Protein AF-A0A0F7SGW0-F1 (afdb_monomer_lite)

Organism: Phaffia rhodozyma (NCBI:txid264483)

Foldseek 3Di:
DCVVCCCPPVVVVVVVVLVVVLVVCVVVVHPSVVSVVVVVVVVVVCVVVVVVVVVVQVVQPPACDPPRPVRNHPPVVVVVVVVCCVCPVCHCCQQQNDQHPCVVVVCVVVCVVCVVVVLVVCCVVCVPDCSVVDDPVVVVVVVVVVDLLDDPVVCVVVVVVCCCLVPVCCVPPVVCSVPPVVVVVVVVVVVVVVVVVVVVVVCVVDPVPVPVPPPVVVCVVCVDLSNVVPDPDCPCVVSDPDDQDPLRDDADDVPPSHGD

Radius of gyration: 23.83 Å; chains: 1; bounding box: 54×53×54 Å

pLDDT: mean 80.51, std 12.22, range [44.91, 96.0]

Secondary structure (DSSP, 8-state):
--HHHIIIIIHHHHHHHHHHHHHHHHHTT--HHHHHHHHHHHHHHHHHHHHHHHHHHHTSTTTTSTT-TT----HHHHHHHHHHHIIIIIHHHHHHSTT-TTHHHHHHHHHHHHTHHHHHHHHHH-TTSGGGG--HHHHHHHHHT--TTS-HHHHHHHHHHHHIIIIIIHHH-HHHHHHHHHHHHHHHHHHHHHHHHHHHHHHHHS-HHHHS--GGGGTGGGGSHHHHHHSSSTT-GGG-SSPPPTTSSSSSPTTSS---

Structure (mmCIF, N/CA/C/O backbone):
data_AF-A0A0F7SGW0-F1
#
_entry.id   AF-A0A0F7SGW0-F1
#
loop_
_atom_site.group_PDB
_atom_site.id
_atom_site.type_symbol
_atom_site.label_atom_id
_atom_site.label_alt_id
_atom_site.label_comp_id
_atom_site.label_asym_id
_atom_site.label_entity_id
_atom_site.label_seq_id
_atom_site.pdbx_PDB_ins_code
_atom_site.Cartn_x
_atom_site.Cartn_y
_atom_site.Cartn_z
_atom_site.occupancy
_atom_site.B_iso_or_equiv
_atom_site.auth_seq_id
_atom_site.auth_comp_id
_atom_site.auth_asym_id
_atom_site.auth_atom_id
_atom_site.pdbx_PDB_model_num
ATOM 1 N N . MET A 1 1 ? 2.196 -0.099 -25.839 1.00 56.06 1 MET A N 1
ATOM 2 C CA . MET A 1 1 ? 1.497 0.414 -24.636 1.00 56.06 1 MET A CA 1
ATOM 3 C C . MET A 1 1 ? 0.156 -0.281 -24.477 1.00 56.06 1 MET A C 1
ATOM 5 O O . MET A 1 1 ? -0.501 -0.546 -25.475 1.00 56.06 1 MET A O 1
ATOM 9 N N . ASN A 1 2 ? -0.241 -0.595 -23.243 1.00 74.44 2 ASN A N 1
ATOM 10 C CA . ASN A 1 2 ? -1.456 -1.356 -22.958 1.00 74.44 2 ASN A CA 1
ATOM 11 C C . ASN A 1 2 ? -2.639 -0.451 -22.567 1.00 74.44 2 ASN A C 1
ATOM 13 O O . ASN A 1 2 ? -3.062 -0.420 -21.413 1.00 74.44 2 ASN A O 1
ATOM 17 N N . TYR A 1 3 ? -3.149 0.321 -23.532 1.00 82.12 3 TYR A N 1
ATOM 18 C CA . TYR A 1 3 ? -4.159 1.358 -23.278 1.00 82.12 3 TYR A CA 1
ATOM 19 C C . TYR A 1 3 ? -5.440 0.814 -22.640 1.00 82.12 3 TYR A C 1
ATOM 21 O O . TYR A 1 3 ? -5.968 1.429 -21.718 1.00 82.12 3 TYR A O 1
ATOM 29 N N . PHE A 1 4 ? -5.910 -0.355 -23.079 1.00 82.50 4 PHE A N 1
ATOM 30 C CA . PHE A 1 4 ? -7.155 -0.938 -22.580 1.00 82.50 4 PHE A CA 1
ATOM 31 C C . PHE A 1 4 ? -7.111 -1.206 -21.072 1.00 82.50 4 PHE A C 1
ATOM 33 O O . PHE A 1 4 ? -7.992 -0.758 -20.339 1.00 82.50 4 PHE A O 1
ATOM 40 N N . LYS A 1 5 ? -6.061 -1.876 -20.578 1.00 84.38 5 LYS A N 1
ATOM 41 C CA . LYS A 1 5 ? -5.919 -2.120 -19.138 1.00 84.38 5 LYS A CA 1
ATOM 42 C C . LYS A 1 5 ? -5.666 -0.831 -18.370 1.00 84.38 5 LYS A C 1
ATOM 44 O O . LYS A 1 5 ? -6.210 -0.684 -17.280 1.00 84.38 5 LYS A O 1
ATOM 49 N N . SER A 1 6 ? -4.875 0.094 -18.912 1.00 85.69 6 SER A N 1
ATOM 50 C CA . SER A 1 6 ? -4.619 1.373 -18.247 1.00 85.69 6 SER A CA 1
ATOM 51 C C . SER A 1 6 ? -5.916 2.154 -18.030 1.00 85.69 6 SER A C 1
ATOM 53 O O . SER A 1 6 ? -6.225 2.483 -16.891 1.00 85.69 6 SER A O 1
ATOM 55 N N . TYR A 1 7 ? -6.730 2.368 -19.066 1.00 87.31 7 TYR A N 1
ATOM 56 C CA . TYR A 1 7 ? -8.007 3.073 -18.912 1.00 87.31 7 TYR A CA 1
ATOM 57 C C . TYR A 1 7 ? -9.043 2.268 -18.119 1.00 87.31 7 TYR A C 1
ATOM 59 O O . TYR A 1 7 ? -9.763 2.835 -17.308 1.00 87.31 7 TYR A O 1
ATOM 67 N N . GLY A 1 8 ? -9.110 0.947 -18.295 1.00 87.62 8 GLY A N 1
ATOM 68 C CA . GLY A 1 8 ? -10.087 0.119 -17.585 1.00 87.62 8 GLY A CA 1
ATOM 69 C C . GLY A 1 8 ? -9.791 -0.016 -16.090 1.00 87.62 8 GLY A C 1
ATOM 70 O O . GLY A 1 8 ? -10.661 0.194 -15.254 1.00 87.62 8 GLY A O 1
ATOM 71 N N . VAL A 1 9 ? -8.553 -0.355 -15.731 1.00 86.94 9 VAL A N 1
ATOM 72 C CA . VAL A 1 9 ? -8.188 -0.669 -14.342 1.00 86.94 9 VAL A CA 1
ATOM 73 C C . VAL A 1 9 ? -7.802 0.585 -13.570 1.00 86.94 9 VAL A C 1
ATOM 75 O O . VAL A 1 9 ? -8.270 0.775 -12.447 1.00 86.94 9 VAL A O 1
ATOM 78 N N . MET A 1 10 ? -6.967 1.457 -14.145 1.00 88.06 10 MET A N 1
ATOM 79 C CA . MET A 1 10 ? -6.432 2.603 -13.406 1.00 88.06 10 MET A CA 1
ATOM 80 C C . MET A 1 10 ? -7.508 3.658 -13.145 1.00 88.06 10 MET A C 1
ATOM 82 O O . MET A 1 10 ? -7.551 4.225 -12.054 1.00 88.06 10 MET A O 1
ATOM 86 N N . SER A 1 11 ? -8.420 3.899 -14.091 1.00 90.00 11 SER A N 1
ATOM 87 C CA . SER A 1 11 ? -9.534 4.828 -13.865 1.00 90.00 11 SER A CA 1
ATOM 88 C C . SER A 1 11 ? -10.468 4.329 -12.763 1.00 90.00 11 SER A C 1
ATOM 90 O O . SER A 1 11 ? -10.829 5.107 -11.882 1.00 90.00 11 SER A O 1
ATOM 92 N N . CYS A 1 12 ? -10.796 3.032 -12.740 1.00 92.25 12 CYS A N 1
ATOM 93 C CA . CYS A 1 12 ? -11.582 2.440 -11.656 1.00 92.25 12 CYS A CA 1
ATOM 94 C C . CYS A 1 12 ? -10.856 2.515 -10.307 1.00 92.25 12 CYS A C 1
ATOM 96 O O . CYS A 1 12 ? -11.472 2.875 -9.306 1.00 92.25 12 CYS A O 1
ATOM 98 N N . TYR A 1 13 ? -9.554 2.224 -10.277 1.00 90.50 13 TYR A N 1
ATOM 99 C CA . TYR A 1 13 ? -8.746 2.310 -9.061 1.00 90.50 13 TYR A CA 1
ATOM 100 C C . TYR A 1 13 ? -8.755 3.728 -8.472 1.00 90.50 13 TYR A C 1
ATOM 102 O O . TYR A 1 13 ? -9.081 3.909 -7.299 1.00 90.50 13 TYR A O 1
ATOM 110 N N . ASN A 1 14 ? -8.489 4.742 -9.302 1.00 90.50 14 ASN A N 1
ATOM 111 C CA . ASN A 1 14 ? -8.518 6.140 -8.874 1.00 90.50 14 ASN A CA 1
ATOM 112 C C . ASN A 1 14 ? -9.924 6.587 -8.451 1.00 90.50 14 ASN A C 1
ATOM 114 O O . ASN A 1 14 ? -10.057 7.296 -7.459 1.00 90.50 14 ASN A O 1
ATOM 118 N N . ALA A 1 15 ? -10.977 6.143 -9.144 1.00 91.81 15 ALA A N 1
ATOM 119 C CA . ALA A 1 15 ? -12.355 6.459 -8.769 1.00 91.81 15 ALA A CA 1
ATOM 120 C C . ALA A 1 15 ? -12.734 5.879 -7.395 1.00 91.81 15 ALA A C 1
ATOM 122 O O . ALA A 1 15 ? -13.388 6.553 -6.596 1.00 91.81 15 ALA A O 1
ATOM 123 N N . ILE A 1 16 ? -12.301 4.650 -7.092 1.00 94.38 16 ILE A N 1
ATOM 124 C CA . ILE A 1 16 ? -12.523 4.027 -5.781 1.00 94.38 16 ILE A CA 1
ATOM 125 C C . ILE A 1 16 ? -11.762 4.788 -4.694 1.00 94.38 16 ILE A C 1
ATOM 127 O O . ILE A 1 16 ? -12.361 5.108 -3.669 1.00 94.38 16 ILE A O 1
ATOM 131 N N . ALA A 1 17 ? -10.485 5.114 -4.917 1.00 91.38 17 ALA A N 1
ATOM 132 C CA . ALA A 1 17 ? -9.686 5.887 -3.964 1.00 91.38 17 ALA A CA 1
ATOM 133 C C . ALA A 1 17 ? -10.315 7.267 -3.688 1.00 91.38 17 ALA A C 1
ATOM 135 O O . ALA A 1 17 ? -10.526 7.645 -2.537 1.00 91.38 17 ALA A O 1
ATOM 136 N N . PHE A 1 18 ? -10.743 7.965 -4.741 1.00 91.88 18 PHE A N 1
ATOM 137 C CA . PHE A 1 18 ? -11.443 9.246 -4.645 1.00 91.88 18 PHE A CA 1
ATOM 138 C C . PHE A 1 18 ? -12.727 9.146 -3.805 1.00 91.88 18 PHE A C 1
ATOM 140 O O . PHE A 1 18 ? -12.979 9.961 -2.913 1.00 91.88 18 PHE A O 1
ATOM 147 N N . ALA A 1 19 ? -13.533 8.106 -4.039 1.00 93.81 19 ALA A N 1
ATOM 148 C CA . ALA A 1 19 ? -14.750 7.856 -3.272 1.00 93.81 19 ALA A CA 1
ATOM 149 C C . ALA A 1 19 ? -14.464 7.495 -1.802 1.00 93.81 19 ALA A C 1
ATOM 151 O O . ALA A 1 19 ? -15.205 7.918 -0.908 1.00 93.81 19 ALA A O 1
ATOM 152 N N . GLN A 1 20 ? -13.400 6.732 -1.535 1.00 92.44 20 GLN A N 1
ATOM 153 C CA . GLN A 1 20 ? -12.965 6.386 -0.179 1.00 92.44 20 GLN A CA 1
ATOM 154 C C . GLN A 1 20 ? -12.598 7.639 0.621 1.00 92.44 20 GLN A C 1
ATOM 156 O O . GLN A 1 20 ? -13.071 7.799 1.750 1.00 92.44 20 GLN A O 1
ATOM 161 N N . ASP A 1 21 ? -11.850 8.561 0.022 1.00 91.38 21 ASP A N 1
ATOM 162 C CA . ASP A 1 21 ? -11.444 9.801 0.679 1.00 91.38 21 ASP A CA 1
ATOM 163 C C . ASP A 1 21 ? -12.626 10.741 0.944 1.00 91.38 21 ASP A C 1
ATOM 165 O O . ASP A 1 21 ? -12.732 11.314 2.030 1.00 91.38 21 ASP A O 1
ATOM 169 N N . LEU A 1 22 ? -13.569 10.870 0.003 1.00 92.00 22 LEU A N 1
ATOM 170 C CA . LEU A 1 22 ? -14.784 11.668 0.219 1.00 92.00 22 LEU A CA 1
ATOM 171 C C . LEU A 1 22 ? -15.643 11.107 1.357 1.00 92.00 22 LEU A C 1
ATOM 173 O O . LEU A 1 22 ? -16.217 11.864 2.149 1.00 92.00 22 LEU A O 1
ATOM 177 N N . LYS A 1 23 ? -15.716 9.777 1.467 1.00 93.06 23 LYS A N 1
ATOM 178 C CA . LYS A 1 23 ? -16.407 9.100 2.566 1.00 93.06 23 LYS A CA 1
ATOM 179 C C . LYS A 1 23 ? -15.698 9.346 3.898 1.00 93.06 23 LYS A C 1
ATOM 181 O O . LYS A 1 23 ? -16.362 9.638 4.893 1.00 93.06 23 LYS A O 1
ATOM 186 N N . LEU A 1 24 ? -14.369 9.287 3.921 1.00 90.31 24 LEU A N 1
ATOM 187 C CA . LEU A 1 24 ? -13.581 9.603 5.109 1.00 90.31 24 LEU A CA 1
ATOM 188 C C . LEU A 1 24 ? -13.764 11.067 5.536 1.00 90.31 24 LEU A C 1
ATOM 190 O O . LEU A 1 24 ? -14.027 11.335 6.707 1.00 90.31 24 LEU A O 1
ATOM 194 N N . ALA A 1 25 ? -13.713 12.011 4.595 1.00 91.38 25 ALA A N 1
ATOM 195 C CA . ALA A 1 25 ? -13.951 13.430 4.855 1.00 91.38 25 ALA A CA 1
ATOM 196 C C . ALA A 1 25 ? -15.350 13.683 5.434 1.00 91.38 25 ALA A C 1
ATOM 198 O O . ALA A 1 25 ? -15.497 14.453 6.386 1.00 91.38 25 ALA A O 1
ATOM 199 N N . HIS A 1 26 ? -16.365 12.974 4.929 1.00 92.06 26 HIS A N 1
ATOM 200 C CA . HIS A 1 26 ? -17.715 13.015 5.485 1.00 92.06 26 HIS A CA 1
ATOM 201 C C . HIS A 1 26 ? -17.755 12.547 6.951 1.00 92.06 26 HIS A C 1
ATOM 203 O O . HIS A 1 26 ? -18.393 13.192 7.787 1.00 92.06 26 HIS A O 1
ATOM 209 N N . TYR A 1 27 ? -17.042 11.466 7.291 1.00 92.62 27 TYR A N 1
ATOM 210 C CA . TYR A 1 27 ? -16.938 10.987 8.674 1.00 92.62 27 TYR A CA 1
ATOM 211 C C . TYR A 1 27 ? -16.190 11.955 9.590 1.00 92.62 27 TYR A C 1
ATOM 213 O O . TYR A 1 27 ? -16.581 12.123 10.743 1.00 92.62 27 TYR A O 1
ATOM 221 N N . MET A 1 28 ? -15.172 12.639 9.070 1.00 89.56 28 MET A N 1
ATOM 222 C CA . MET A 1 28 ? -14.413 13.657 9.801 1.00 89.56 28 MET A CA 1
ATOM 223 C C . MET A 1 28 ? -15.107 15.028 9.846 1.00 89.56 28 MET A C 1
ATOM 225 O O . MET A 1 28 ? -14.545 15.969 10.397 1.00 89.56 28 MET A O 1
ATOM 229 N N . LYS A 1 29 ? -16.324 15.151 9.291 1.00 92.88 29 LYS A N 1
ATOM 230 C CA . LYS A 1 29 ? -17.106 16.401 9.226 1.00 92.88 29 LYS A CA 1
ATOM 231 C C . LYS A 1 29 ? -16.395 17.543 8.486 1.00 92.88 29 LYS A C 1
ATOM 233 O O . LYS A 1 29 ? -16.665 18.714 8.742 1.00 92.88 29 LYS A O 1
ATOM 238 N N . ILE A 1 30 ? -15.531 17.208 7.531 1.00 92.81 30 ILE A N 1
ATOM 239 C CA . ILE A 1 30 ? -14.891 18.179 6.641 1.00 92.81 30 ILE A CA 1
ATOM 240 C C . ILE A 1 30 ? -15.868 18.514 5.499 1.00 92.81 30 ILE A C 1
ATOM 242 O O . ILE A 1 30 ? -16.534 17.615 4.975 1.00 92.81 30 ILE A O 1
ATOM 246 N N . PRO A 1 31 ? -15.994 19.789 5.092 1.00 93.62 31 PRO A N 1
ATOM 247 C CA . PRO A 1 31 ? -16.896 20.177 4.014 1.00 93.62 31 PRO A CA 1
ATOM 248 C C . PRO A 1 31 ? -16.496 19.544 2.669 1.00 93.62 31 PRO A C 1
ATOM 250 O O . PRO A 1 31 ? -15.448 19.844 2.098 1.00 93.62 31 PRO A O 1
ATOM 253 N N . GLN A 1 32 ? -17.392 18.716 2.124 1.00 90.00 32 GLN A N 1
ATOM 254 C CA . GLN A 1 32 ? -17.145 17.873 0.944 1.00 90.00 32 GLN A CA 1
ATOM 255 C C . GLN A 1 32 ? -16.768 18.652 -0.322 1.00 90.00 32 GLN A C 1
ATOM 257 O O . GLN A 1 32 ? -15.988 18.160 -1.130 1.00 90.00 32 GLN A O 1
ATOM 262 N N . ARG A 1 33 ? -17.286 19.876 -0.498 1.00 91.62 33 ARG A N 1
ATOM 263 C CA . ARG A 1 33 ? -16.960 20.721 -1.661 1.00 91.62 33 ARG A CA 1
ATOM 264 C C . ARG A 1 33 ? -15.487 21.123 -1.686 1.00 91.62 33 ARG A C 1
ATOM 266 O O . ARG A 1 33 ? -14.872 21.109 -2.747 1.00 91.62 33 ARG A O 1
ATOM 273 N N . HIS A 1 34 ? -14.921 21.440 -0.523 1.00 93.56 34 HIS A N 1
ATOM 274 C CA . HIS A 1 34 ? -13.504 21.775 -0.415 1.00 93.56 34 HIS A CA 1
ATOM 275 C C . HIS A 1 34 ? -12.635 20.533 -0.613 1.00 93.56 34 HIS A C 1
ATOM 277 O O . HIS A 1 34 ? -11.658 20.599 -1.350 1.00 93.56 34 HIS A O 1
ATOM 283 N N . THR A 1 35 ? -13.026 19.389 -0.041 1.00 93.00 35 THR A N 1
ATOM 284 C CA . THR A 1 35 ? -12.331 18.113 -0.271 1.00 93.00 35 THR A CA 1
ATOM 285 C C . THR A 1 35 ? -12.303 17.745 -1.755 1.00 93.00 35 THR A C 1
ATOM 287 O O . THR A 1 35 ? -11.238 17.444 -2.285 1.00 93.00 35 THR A O 1
ATOM 290 N N . PHE A 1 36 ? -13.445 17.843 -2.440 1.00 92.75 36 PHE A N 1
ATOM 291 C CA . PHE A 1 36 ? -13.548 17.594 -3.877 1.00 92.75 36 PHE A CA 1
ATOM 292 C C . PHE A 1 36 ? -12.639 18.532 -4.679 1.00 92.75 36 PHE A C 1
ATOM 294 O O . PHE A 1 36 ? -11.855 18.071 -5.502 1.00 92.75 36 PHE A O 1
ATOM 301 N N . ALA A 1 37 ? -12.691 19.840 -4.405 1.00 94.62 37 ALA A N 1
ATOM 302 C CA . ALA A 1 37 ? -11.855 20.815 -5.097 1.00 94.62 37 ALA A CA 1
ATOM 303 C C . ALA A 1 37 ? -10.360 20.498 -4.934 1.00 94.62 37 ALA A C 1
ATOM 305 O O . ALA A 1 37 ? -9.640 20.431 -5.927 1.00 94.62 37 ALA A O 1
ATOM 306 N N . VAL A 1 38 ? -9.902 20.231 -3.705 1.00 93.81 38 VAL A N 1
ATOM 307 C CA . VAL A 1 38 ? -8.496 19.893 -3.420 1.00 9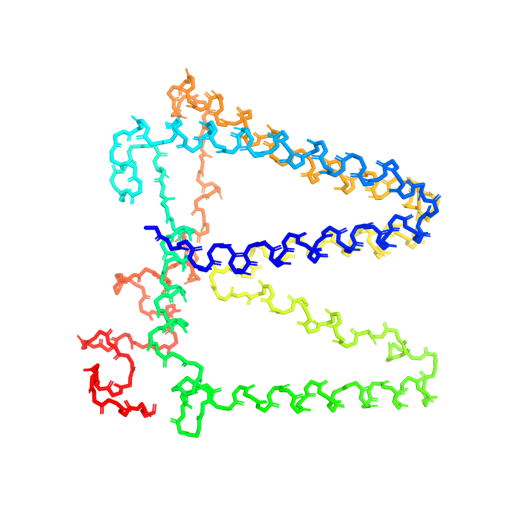3.81 38 VAL A CA 1
ATOM 308 C C . VAL A 1 38 ? -8.051 18.644 -4.182 1.00 93.81 38 VAL A C 1
ATOM 310 O O . VAL A 1 38 ? -6.969 18.647 -4.765 1.00 93.81 38 VAL A O 1
ATOM 313 N N . GLN A 1 39 ? -8.882 17.601 -4.236 1.00 92.31 39 GLN A N 1
ATOM 314 C CA . GLN A 1 39 ? -8.557 16.380 -4.978 1.00 92.31 39 GLN A CA 1
ATOM 315 C C . GLN A 1 39 ? -8.471 16.621 -6.489 1.00 92.31 39 GLN A C 1
ATOM 317 O O . GLN A 1 39 ? -7.552 16.116 -7.131 1.00 92.31 39 GLN A O 1
ATOM 322 N N . ILE A 1 40 ? -9.379 17.420 -7.059 1.00 94.12 40 ILE A N 1
ATOM 323 C CA . ILE A 1 40 ? -9.345 17.771 -8.486 1.00 94.12 40 ILE A CA 1
ATOM 324 C C . ILE A 1 40 ? -8.096 18.592 -8.820 1.00 94.12 40 ILE A C 1
ATOM 326 O O . ILE A 1 40 ? -7.392 18.263 -9.773 1.00 94.12 40 ILE A O 1
ATOM 330 N N . TYR A 1 41 ? -7.771 19.614 -8.022 1.00 95.75 41 TYR A N 1
ATOM 331 C CA . TYR A 1 41 ? -6.546 20.394 -8.222 1.00 95.75 41 TYR A CA 1
ATOM 332 C C . TYR A 1 41 ? -5.294 19.519 -8.112 1.00 95.75 41 TYR A C 1
ATOM 334 O O . TYR A 1 41 ? -4.412 19.606 -8.967 1.00 95.75 41 TYR A O 1
ATOM 342 N N . GLY A 1 42 ? -5.240 18.634 -7.113 1.00 93.56 42 GLY A N 1
ATOM 343 C CA . GLY A 1 42 ? -4.148 17.677 -6.950 1.00 93.56 42 GLY A CA 1
ATOM 344 C C . GLY A 1 42 ? -3.995 16.750 -8.158 1.00 93.56 42 GLY A C 1
ATOM 345 O O . GLY A 1 42 ? -2.884 16.575 -8.651 1.00 93.56 42 GLY A O 1
ATOM 346 N N . ALA A 1 43 ? -5.099 16.217 -8.686 1.00 92.50 43 ALA A N 1
ATOM 347 C CA . ALA A 1 43 ? -5.089 15.338 -9.853 1.00 92.50 43 ALA A CA 1
ATOM 348 C C . ALA A 1 43 ? -4.609 16.050 -11.128 1.00 92.50 43 ALA A C 1
ATOM 350 O O . ALA A 1 43 ? -3.830 15.482 -11.897 1.00 92.50 43 ALA A O 1
ATOM 351 N N . ILE A 1 44 ? -5.026 17.302 -11.343 1.00 95.00 44 ILE A N 1
ATOM 352 C CA . ILE A 1 44 ? -4.583 18.107 -12.490 1.00 95.00 44 ILE A CA 1
ATOM 353 C C . ILE A 1 44 ? -3.070 18.330 -12.417 1.00 95.00 44 ILE A C 1
ATOM 355 O O . ILE A 1 44 ? -2.361 18.029 -13.376 1.00 95.00 44 ILE A O 1
ATOM 359 N N . ILE A 1 45 ? -2.566 18.795 -11.269 1.00 95.44 45 ILE A N 1
ATOM 360 C CA . ILE A 1 45 ? -1.131 19.036 -11.070 1.00 95.44 45 ILE A CA 1
ATOM 361 C C . ILE A 1 45 ? -0.342 17.737 -11.256 1.00 95.44 45 ILE A C 1
ATOM 363 O O . ILE A 1 45 ? 0.634 17.717 -12.005 1.00 95.44 45 ILE A O 1
ATOM 367 N N . ALA A 1 46 ? -0.791 16.642 -10.635 1.00 91.88 46 ALA A N 1
ATOM 368 C CA . ALA A 1 46 ? -0.149 15.339 -10.758 1.00 91.88 46 ALA A CA 1
ATOM 369 C C . ALA A 1 46 ? -0.080 14.872 -12.218 1.00 91.88 46 ALA A C 1
ATOM 371 O O . ALA A 1 46 ? 0.960 14.393 -12.649 1.00 91.88 46 ALA A O 1
ATOM 372 N N . THR A 1 47 ? -1.135 15.083 -13.010 1.00 92.81 47 THR A N 1
ATOM 373 C CA . THR A 1 47 ? -1.154 14.697 -14.430 1.00 92.81 47 THR A CA 1
ATOM 374 C C . THR A 1 47 ? -0.054 15.406 -15.223 1.00 92.81 47 THR A C 1
ATOM 376 O O . THR A 1 47 ? 0.680 14.757 -15.972 1.00 92.81 47 THR A O 1
ATOM 379 N N . PHE A 1 48 ? 0.112 16.719 -15.037 1.00 96.00 48 PHE A N 1
ATOM 380 C CA . PHE A 1 48 ? 1.164 17.476 -15.720 1.00 96.00 48 PHE A CA 1
ATOM 381 C C . PHE A 1 48 ? 2.561 17.078 -15.247 1.00 96.00 48 PHE A C 1
ATOM 383 O O . PHE A 1 48 ? 3.431 16.816 -16.077 1.00 96.00 48 PHE A O 1
ATOM 390 N N . VAL A 1 49 ? 2.769 16.981 -13.931 1.00 94.50 49 VAL A N 1
ATOM 391 C CA . VAL A 1 49 ? 4.073 16.623 -13.355 1.00 94.50 49 VAL A CA 1
ATOM 392 C C . VAL A 1 49 ? 4.482 15.210 -13.771 1.00 94.50 49 VAL A C 1
ATOM 394 O O . VAL A 1 49 ? 5.591 15.021 -14.262 1.00 94.50 49 VAL A O 1
ATOM 397 N N . SER A 1 50 ? 3.590 14.223 -13.658 1.00 91.44 50 SER A N 1
ATOM 398 C CA . SER A 1 50 ? 3.874 12.843 -14.066 1.00 91.44 50 SER A CA 1
ATOM 399 C C . SER A 1 50 ? 4.165 12.731 -15.563 1.00 91.44 50 SER A C 1
ATOM 401 O O . SER A 1 50 ? 5.071 11.996 -15.946 1.00 91.44 50 SER A O 1
ATOM 403 N N . THR A 1 51 ? 3.460 13.489 -16.410 1.00 92.88 51 THR A N 1
ATOM 404 C CA . THR A 1 51 ? 3.729 13.504 -17.859 1.00 92.88 51 THR A CA 1
ATOM 405 C C . THR A 1 51 ? 5.082 14.140 -18.175 1.00 92.88 51 THR A C 1
ATOM 407 O O . THR A 1 51 ? 5.821 13.622 -19.009 1.00 92.88 51 THR A O 1
ATOM 410 N N . ALA A 1 52 ? 5.436 15.236 -17.498 1.00 94.12 52 ALA A N 1
ATOM 411 C CA . ALA A 1 52 ? 6.725 15.899 -17.674 1.00 94.12 52 ALA A CA 1
ATOM 412 C C . ALA A 1 52 ? 7.892 14.998 -17.247 1.00 94.12 52 ALA A C 1
ATOM 414 O O . ALA A 1 52 ? 8.866 14.866 -17.986 1.00 94.12 52 ALA A O 1
ATOM 415 N N . VAL A 1 53 ? 7.768 14.329 -16.095 1.00 89.81 53 VAL A N 1
ATOM 416 C CA . VAL A 1 53 ? 8.776 13.378 -15.606 1.00 89.81 53 VAL A CA 1
ATOM 417 C C . VAL A 1 53 ? 8.923 12.200 -16.564 1.00 89.81 53 VAL A C 1
ATOM 419 O O . VAL A 1 53 ? 10.048 11.840 -16.890 1.00 89.81 53 VAL A O 1
ATOM 422 N N . LEU A 1 54 ? 7.818 11.638 -17.067 1.00 88.94 54 LEU A N 1
ATOM 423 C CA . LEU A 1 54 ? 7.877 10.550 -18.043 1.00 88.94 54 LEU A CA 1
ATOM 424 C C . LEU A 1 54 ? 8.567 10.990 -19.341 1.00 88.94 54 LEU A C 1
ATOM 426 O O . LEU A 1 54 ? 9.399 10.263 -19.871 1.00 88.94 54 LEU A O 1
ATOM 430 N N . ASN A 1 55 ? 8.249 12.183 -19.846 1.00 92.12 55 ASN A N 1
ATOM 431 C CA . ASN A 1 55 ? 8.894 12.723 -21.041 1.00 92.12 55 ASN A CA 1
ATOM 432 C C . ASN A 1 55 ? 10.407 12.875 -20.824 1.00 92.12 55 ASN A C 1
ATOM 434 O O . ASN A 1 55 ? 11.192 12.386 -21.630 1.00 92.12 55 ASN A O 1
ATOM 438 N N . TRP A 1 56 ? 10.812 13.442 -19.685 1.00 89.56 56 TRP A N 1
ATOM 439 C CA . TRP A 1 56 ? 12.221 13.539 -19.308 1.00 89.56 56 TRP A CA 1
ATOM 440 C C . TRP A 1 56 ? 12.895 12.162 -19.218 1.00 89.56 56 TRP A C 1
ATOM 442 O O . TRP A 1 56 ? 13.959 11.969 -19.801 1.00 89.56 56 TRP A O 1
ATOM 452 N N . GLN A 1 57 ? 12.263 11.177 -18.575 1.00 85.44 57 GLN A N 1
ATOM 453 C CA . GLN A 1 57 ? 12.803 9.817 -18.485 1.00 85.44 57 GLN A CA 1
ATOM 454 C C . GLN A 1 57 ? 13.047 9.198 -19.862 1.00 85.44 57 GLN A C 1
ATOM 456 O O . GLN A 1 57 ? 14.058 8.534 -20.043 1.00 85.44 57 GLN A O 1
ATOM 461 N N . MET A 1 58 ? 12.181 9.453 -20.845 1.00 87.19 58 MET A N 1
ATOM 462 C CA . MET A 1 58 ? 12.343 8.936 -22.209 1.00 87.19 58 MET A CA 1
ATOM 463 C C . MET A 1 58 ? 13.496 9.584 -22.995 1.00 87.19 58 MET A C 1
ATOM 465 O O . MET A 1 58 ? 13.855 9.072 -24.051 1.00 87.19 58 MET A O 1
ATOM 469 N N . THR A 1 59 ? 14.078 10.688 -22.512 1.00 87.88 59 THR A N 1
ATOM 470 C CA . THR A 1 59 ? 15.262 11.311 -23.138 1.00 87.88 59 THR A CA 1
ATOM 471 C C . THR A 1 59 ? 16.580 10.640 -22.753 1.00 87.88 59 THR A C 1
ATOM 473 O O . THR A 1 59 ? 17.600 10.892 -23.391 1.00 87.88 59 THR A O 1
ATOM 476 N N . LEU A 1 60 ? 16.574 9.793 -21.722 1.00 85.25 60 LEU A N 1
ATOM 477 C CA . LEU A 1 60 ? 17.754 9.054 -21.288 1.00 85.25 60 LEU A CA 1
ATOM 478 C C . LEU A 1 60 ? 18.031 7.886 -22.258 1.00 85.25 60 LEU A C 1
ATOM 480 O O . LEU A 1 60 ? 17.115 7.201 -22.714 1.00 85.25 60 LEU A O 1
ATOM 484 N N . GLU A 1 61 ? 19.303 7.653 -22.573 1.00 83.81 61 GLU A N 1
ATOM 485 C CA . GLU A 1 61 ? 19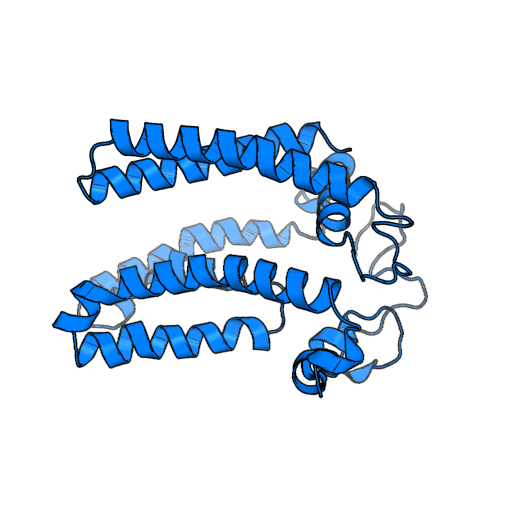.739 6.576 -23.475 1.00 83.81 61 GLU A CA 1
ATOM 486 C C . GLU A 1 61 ? 19.585 5.206 -22.801 1.00 83.81 61 GLU A C 1
ATOM 488 O O . GLU A 1 61 ? 19.891 5.085 -21.624 1.00 83.81 61 GLU A O 1
ATOM 493 N N . ASP A 1 62 ? 19.114 4.172 -23.506 1.00 82.81 62 ASP A N 1
ATOM 494 C CA . ASP A 1 62 ? 18.960 2.800 -22.980 1.00 82.81 62 ASP A CA 1
ATOM 495 C C . ASP A 1 62 ? 18.081 2.649 -21.715 1.00 82.81 62 ASP A C 1
ATOM 497 O O . ASP A 1 62 ? 18.287 1.768 -20.872 1.00 82.81 62 ASP A O 1
ATOM 501 N N . VAL A 1 63 ? 17.045 3.478 -21.573 1.00 82.81 63 VAL A N 1
ATOM 502 C CA . VAL A 1 63 ? 16.049 3.359 -20.489 1.00 82.81 63 VAL A CA 1
ATOM 503 C C . VAL A 1 63 ? 15.333 2.013 -20.543 1.00 82.81 63 VAL A C 1
ATOM 505 O O . VAL A 1 63 ? 15.075 1.469 -21.615 1.00 82.81 63 VAL A O 1
ATOM 508 N N . CYS A 1 64 ? 14.993 1.469 -19.372 1.00 81.19 64 CYS A N 1
ATOM 509 C CA . CYS A 1 64 ? 14.388 0.147 -19.217 1.00 81.19 64 CYS A CA 1
ATOM 510 C C . CYS A 1 64 ? 15.292 -1.042 -19.592 1.00 81.19 64 CYS A C 1
ATOM 512 O O . CYS A 1 64 ? 14.823 -2.180 -19.527 1.00 81.19 64 CYS A O 1
ATOM 514 N N . THR A 1 65 ? 16.566 -0.824 -19.935 1.00 80.56 65 THR A N 1
ATOM 515 C CA . THR A 1 65 ? 17.543 -1.907 -20.127 1.00 80.56 65 THR A CA 1
ATOM 516 C C . THR A 1 65 ? 18.249 -2.261 -18.817 1.00 80.56 65 THR A C 1
ATOM 518 O O . THR A 1 65 ? 18.352 -1.449 -17.896 1.00 80.56 65 THR A O 1
ATOM 521 N N . THR A 1 66 ? 18.768 -3.487 -18.717 1.00 75.12 66 THR A N 1
ATOM 522 C CA . THR A 1 66 ? 19.548 -3.926 -17.546 1.00 75.12 66 THR A CA 1
ATOM 523 C C . THR A 1 66 ? 20.947 -3.306 -17.488 1.00 75.12 66 THR A C 1
ATOM 525 O O . THR A 1 66 ? 21.603 -3.402 -16.457 1.00 75.12 66 THR A O 1
ATOM 528 N N . SER A 1 67 ? 21.415 -2.689 -18.577 1.00 74.81 67 SER A N 1
ATOM 529 C CA . SER A 1 67 ? 22.747 -2.085 -18.716 1.00 74.81 67 SER A CA 1
ATOM 530 C C . SER A 1 67 ? 22.776 -0.575 -18.467 1.00 74.81 67 SER A C 1
ATOM 532 O O . SER A 1 67 ? 23.836 0.036 -18.592 1.00 74.81 67 SER A O 1
ATOM 534 N N . GLN A 1 68 ? 21.641 0.037 -18.117 1.00 77.00 68 GLN A N 1
ATOM 535 C CA . GLN A 1 68 ? 21.567 1.473 -17.872 1.00 77.00 68 GLN A CA 1
ATOM 536 C C . GLN A 1 68 ? 22.475 1.890 -16.703 1.00 77.00 68 GLN A C 1
ATOM 538 O O . GLN A 1 68 ? 22.315 1.410 -15.580 1.00 77.00 68 GLN A O 1
ATOM 543 N N . LYS A 1 69 ? 23.369 2.857 -16.950 1.00 70.50 69 LYS A N 1
ATOM 544 C CA . LYS A 1 69 ? 24.363 3.369 -15.987 1.00 70.50 69 LYS A CA 1
ATOM 545 C C . LYS A 1 69 ? 23.730 3.938 -14.719 1.00 70.50 69 LYS A C 1
ATOM 547 O O . LYS A 1 69 ? 24.296 3.831 -13.643 1.00 70.50 69 LYS A O 1
ATOM 552 N N . GLN A 1 70 ? 22.554 4.543 -14.857 1.00 69.69 70 GLN A N 1
ATOM 553 C CA . GLN A 1 70 ? 21.803 5.142 -13.750 1.00 69.69 70 GLN A CA 1
ATOM 554 C C . GLN A 1 70 ? 20.759 4.190 -13.143 1.00 69.69 70 GLN A C 1
ATOM 556 O O . GLN A 1 70 ? 19.940 4.614 -12.334 1.00 69.69 70 GLN A O 1
ATOM 561 N N . HIS A 1 71 ? 20.751 2.912 -13.545 1.00 73.25 71 HIS A N 1
ATOM 562 C CA . HIS A 1 71 ? 19.854 1.880 -13.016 1.00 73.25 71 HIS A CA 1
ATOM 563 C C . HIS A 1 71 ? 18.350 2.210 -13.109 1.00 73.25 71 HIS A C 1
ATOM 565 O O . HIS A 1 71 ? 17.552 1.755 -12.287 1.00 73.25 71 HIS A O 1
ATOM 571 N N . PHE A 1 72 ? 17.931 2.962 -14.134 1.00 78.50 72 PHE A N 1
ATOM 572 C CA . PHE A 1 72 ? 16.512 3.162 -14.451 1.00 78.50 72 PHE A CA 1
ATOM 573 C C . PHE A 1 72 ? 15.892 1.882 -15.041 1.00 78.50 72 PHE A C 1
ATOM 575 O O . PHE A 1 72 ? 15.664 1.764 -16.247 1.00 78.50 72 PHE A O 1
ATOM 582 N N . TYR A 1 73 ? 15.625 0.909 -14.168 1.00 78.38 73 TYR A N 1
ATOM 583 C CA . TYR A 1 73 ? 14.957 -0.346 -14.502 1.00 78.38 73 TYR A CA 1
ATOM 584 C C . TYR A 1 73 ? 13.435 -0.180 -14.534 1.00 78.38 73 TYR A C 1
ATOM 586 O O . TYR A 1 73 ? 12.833 0.372 -13.615 1.00 78.38 73 TYR A O 1
ATOM 594 N N . CYS A 1 74 ? 12.781 -0.749 -15.545 1.00 83.25 74 CYS A N 1
ATOM 595 C CA . CYS A 1 74 ? 11.328 -0.652 -15.724 1.00 83.25 74 CYS A CA 1
ATOM 596 C C . CYS A 1 74 ? 10.591 -1.925 -15.289 1.00 83.25 74 CYS A C 1
ATOM 598 O O . CYS A 1 74 ? 9.713 -2.431 -15.988 1.00 83.25 74 CYS A O 1
ATOM 600 N N . ASN A 1 75 ? 10.933 -2.450 -14.110 1.00 79.69 75 ASN A N 1
ATOM 601 C CA . ASN A 1 75 ? 10.349 -3.691 -13.586 1.00 79.69 75 ASN A CA 1
ATOM 602 C C . ASN A 1 75 ? 8.833 -3.574 -13.355 1.00 79.69 75 ASN A C 1
ATOM 604 O O . ASN A 1 75 ? 8.083 -4.516 -13.625 1.00 79.69 75 ASN A O 1
ATOM 608 N N . GLY A 1 76 ? 8.372 -2.406 -12.889 1.00 81.00 76 GLY A N 1
ATOM 609 C CA . GLY A 1 76 ? 6.948 -2.125 -12.690 1.00 81.00 76 GLY A CA 1
ATOM 610 C C . GLY A 1 76 ? 6.157 -2.184 -13.999 1.00 81.00 76 GLY A C 1
ATOM 611 O O . GLY A 1 76 ? 5.152 -2.889 -14.080 1.00 81.00 76 GLY A O 1
ATOM 612 N N . GLU A 1 77 ? 6.659 -1.531 -15.047 1.00 82.62 77 GLU A N 1
ATOM 613 C CA . GLU A 1 77 ? 6.036 -1.527 -16.377 1.00 82.62 77 GLU A CA 1
ATOM 614 C C . GLU A 1 77 ? 6.067 -2.912 -17.033 1.00 82.62 77 GLU A C 1
ATOM 616 O O . GLU A 1 77 ? 5.061 -3.363 -17.586 1.00 82.62 77 GLU A O 1
ATOM 621 N N . ALA A 1 78 ? 7.180 -3.644 -16.905 1.00 82.69 78 ALA A N 1
ATOM 622 C CA . ALA A 1 78 ? 7.291 -5.020 -17.386 1.00 82.69 78 ALA A CA 1
ATOM 623 C C . ALA A 1 78 ? 6.273 -5.945 -16.694 1.00 82.69 78 ALA A C 1
ATOM 625 O O . ALA A 1 78 ? 5.607 -6.752 -17.351 1.00 82.69 78 ALA A O 1
ATOM 626 N N . THR A 1 79 ? 6.078 -5.781 -15.381 1.00 83.81 79 THR A N 1
ATOM 627 C CA . THR A 1 79 ? 5.066 -6.518 -14.608 1.00 83.81 79 THR A CA 1
ATOM 628 C C . THR A 1 79 ? 3.655 -6.124 -15.035 1.00 83.81 79 THR A C 1
ATOM 630 O O . THR A 1 79 ? 2.798 -6.988 -15.236 1.00 83.81 79 THR A O 1
ATOM 633 N N . PHE A 1 80 ? 3.397 -4.829 -15.236 1.00 84.06 80 PHE A N 1
ATOM 634 C CA . PHE A 1 80 ? 2.100 -4.336 -15.688 1.00 84.06 80 PHE A CA 1
ATOM 635 C C . PHE A 1 80 ? 1.743 -4.884 -17.075 1.00 84.06 80 PHE A C 1
ATOM 637 O O . PHE A 1 80 ? 0.609 -5.340 -17.280 1.00 84.06 80 PHE A O 1
ATOM 644 N N . PHE A 1 81 ? 2.708 -4.909 -17.996 1.00 84.19 81 PHE A N 1
ATOM 645 C CA . PHE A 1 81 ? 2.567 -5.494 -19.324 1.00 84.19 81 PHE A CA 1
ATOM 646 C C . PHE A 1 81 ? 2.312 -7.002 -19.251 1.00 84.19 81 PHE A C 1
ATOM 648 O O . PHE A 1 81 ? 1.292 -7.464 -19.765 1.00 84.19 81 PHE A O 1
ATOM 655 N N . THR A 1 82 ? 3.159 -7.743 -18.532 1.00 85.19 82 THR A N 1
ATOM 656 C CA . THR A 1 82 ? 3.046 -9.202 -18.358 1.00 85.19 82 THR A CA 1
ATOM 657 C C . THR A 1 82 ? 1.697 -9.590 -17.774 1.00 85.19 82 THR A C 1
ATOM 659 O O . THR A 1 82 ? 1.016 -10.462 -18.306 1.00 85.19 82 THR A O 1
ATOM 662 N N . ALA A 1 83 ? 1.242 -8.880 -16.741 1.00 84.25 83 ALA A N 1
ATOM 663 C CA . ALA A 1 83 ? -0.070 -9.106 -16.155 1.00 84.25 83 ALA A CA 1
ATOM 664 C C . ALA A 1 83 ? -1.200 -8.849 -17.160 1.00 84.25 83 ALA A C 1
ATOM 666 O O . ALA A 1 83 ? -2.244 -9.485 -17.084 1.00 84.25 83 ALA A O 1
ATOM 667 N N . THR A 1 84 ? -1.032 -7.919 -18.102 1.00 84.69 84 THR A N 1
ATOM 668 C CA . THR A 1 84 ? -2.069 -7.712 -19.119 1.00 84.69 84 THR A CA 1
ATOM 669 C C . THR A 1 84 ? -2.111 -8.822 -20.147 1.00 84.69 84 THR A C 1
ATOM 671 O O . THR A 1 84 ? -3.198 -9.228 -20.538 1.00 84.69 84 THR A O 1
ATOM 674 N N . VAL A 1 85 ? -0.949 -9.312 -20.579 1.00 83.81 85 VAL A N 1
ATOM 675 C CA . VAL A 1 85 ? -0.888 -10.485 -21.452 1.00 83.81 85 VAL A CA 1
ATOM 676 C C . VAL A 1 85 ? -1.525 -11.664 -20.726 1.00 83.81 85 VAL A C 1
ATOM 678 O O . VAL A 1 85 ? -2.459 -12.252 -21.247 1.00 83.81 85 VAL A O 1
ATOM 681 N N . PHE A 1 86 ? -1.129 -11.921 -19.481 1.00 83.00 86 PHE A N 1
ATOM 682 C CA . PHE A 1 86 ? -1.669 -13.004 -18.665 1.00 83.00 86 PHE A CA 1
ATOM 683 C C . PHE A 1 86 ? -3.202 -12.955 -18.550 1.00 83.00 86 PHE A C 1
ATOM 685 O O . PHE A 1 86 ? -3.881 -13.911 -18.920 1.00 83.00 86 PHE A O 1
ATOM 692 N N . TRP A 1 87 ? -3.768 -11.832 -18.096 1.00 80.88 87 TRP A N 1
ATOM 693 C CA . TRP A 1 87 ? -5.218 -11.708 -17.908 1.00 80.88 87 TRP A CA 1
ATOM 694 C C . TRP A 1 87 ? -5.998 -11.542 -19.217 1.00 80.88 87 TRP A C 1
ATOM 696 O O . TRP A 1 87 ? -7.169 -11.911 -19.271 1.00 80.88 87 TRP A O 1
ATOM 706 N N . GLY A 1 88 ? -5.367 -10.998 -20.259 1.00 80.94 88 GLY A N 1
ATOM 707 C CA . GLY A 1 88 ? -5.993 -10.733 -21.552 1.00 80.94 88 GLY A CA 1
ATOM 708 C C . GLY A 1 88 ? -5.995 -11.928 -22.505 1.00 80.94 88 GLY A C 1
ATOM 709 O O . GLY A 1 88 ? -6.985 -12.126 -23.201 1.00 80.94 88 GLY A O 1
ATOM 710 N N . THR A 1 89 ? -4.923 -12.729 -22.550 1.00 78.69 89 THR A N 1
ATOM 711 C CA . THR A 1 89 ? -4.778 -13.825 -23.528 1.00 78.69 89 THR A CA 1
ATOM 712 C C . THR A 1 89 ? -5.155 -15.195 -22.974 1.00 78.69 89 THR A C 1
ATOM 714 O O . THR A 1 89 ? -5.760 -15.985 -23.695 1.00 78.69 89 THR A O 1
ATOM 717 N N . LEU A 1 90 ? -4.837 -15.501 -21.709 1.00 78.88 90 LEU A N 1
ATOM 718 C CA . LEU A 1 90 ? -5.216 -16.785 -21.098 1.00 78.88 90 LEU A CA 1
ATOM 719 C C . LEU A 1 90 ? -6.680 -16.782 -20.655 1.00 78.88 90 LEU A C 1
ATOM 721 O O . LEU A 1 90 ? -7.354 -17.808 -20.743 1.00 78.88 90 LEU A O 1
ATOM 725 N N . GLY A 1 91 ? -7.162 -15.621 -20.203 1.00 77.00 91 GLY A N 1
ATOM 726 C CA . GLY A 1 91 ? -8.507 -15.428 -19.678 1.00 77.00 91 GLY A CA 1
ATOM 727 C C . GLY A 1 91 ? -8.750 -16.142 -18.335 1.00 77.00 91 GLY A C 1
ATOM 728 O O . GLY A 1 91 ? -8.097 -17.133 -17.998 1.00 77.00 91 GLY A O 1
ATOM 729 N N . PRO A 1 92 ? -9.729 -15.679 -17.540 1.00 79.19 92 PRO A N 1
ATOM 730 C CA . PRO A 1 92 ? -10.007 -16.257 -16.226 1.00 79.19 92 PRO A CA 1
ATOM 731 C C . PRO A 1 92 ? -10.510 -17.704 -16.310 1.00 79.19 92 PRO A C 1
ATOM 733 O O . PRO A 1 92 ? -10.225 -18.493 -15.417 1.00 79.19 92 PRO A O 1
ATOM 736 N N . GLY A 1 93 ? -11.200 -18.086 -17.391 1.00 79.56 93 GLY A N 1
ATOM 737 C CA . GLY A 1 93 ? -11.723 -19.445 -17.566 1.00 79.56 93 GLY A CA 1
ATOM 738 C C . GLY A 1 93 ? -10.639 -20.522 -17.657 1.00 79.56 93 GLY A C 1
ATOM 739 O O . GLY A 1 93 ? -10.852 -21.632 -17.189 1.00 79.56 93 GLY A O 1
ATOM 740 N N . ARG A 1 94 ? -9.452 -20.205 -18.188 1.00 79.94 94 ARG A N 1
ATOM 741 C CA . ARG A 1 94 ? -8.347 -21.172 -18.296 1.00 79.94 94 ARG A CA 1
ATOM 742 C C . ARG A 1 94 ? -7.530 -21.292 -17.007 1.00 79.94 94 ARG A C 1
ATOM 744 O O . ARG A 1 94 ? -6.920 -22.322 -16.751 1.00 79.94 94 ARG A O 1
ATOM 751 N N . VAL A 1 95 ? -7.522 -20.227 -16.207 1.00 82.19 95 VAL A N 1
ATOM 752 C CA . VAL A 1 95 ? -6.759 -20.126 -14.953 1.00 82.19 95 VAL A CA 1
ATOM 753 C C . VAL A 1 95 ? -7.578 -20.641 -13.762 1.00 82.19 95 VAL A C 1
ATOM 755 O O . VAL A 1 95 ? -7.050 -21.361 -12.915 1.00 82.19 95 VAL A O 1
ATOM 758 N N . PHE A 1 96 ? -8.866 -20.290 -13.718 1.00 85.25 96 PHE A N 1
ATOM 759 C CA . PHE A 1 96 ? -9.784 -20.557 -12.607 1.00 85.25 96 PHE A CA 1
ATOM 760 C C . PHE A 1 96 ? -10.984 -21.449 -12.974 1.00 85.25 96 PHE A C 1
ATOM 762 O O . PHE A 1 96 ? -11.751 -21.807 -12.086 1.00 85.25 96 PHE A O 1
ATOM 769 N N . GLY A 1 97 ? -11.207 -21.774 -14.251 1.00 83.12 97 GLY A N 1
ATOM 770 C CA . GLY A 1 97 ? -12.296 -22.673 -14.660 1.00 83.12 97 GLY A CA 1
ATOM 771 C C . GLY A 1 97 ? -11.994 -24.142 -14.361 1.00 83.12 97 GLY A C 1
ATOM 772 O O . GLY A 1 97 ? -10.916 -24.476 -13.889 1.00 83.12 97 GLY A O 1
ATOM 773 N N . ALA A 1 98 ? -12.945 -25.039 -14.634 1.00 79.38 98 ALA A N 1
ATOM 774 C CA . ALA A 1 98 ? -12.812 -26.462 -14.312 1.00 79.38 98 ALA A CA 1
ATOM 775 C C . ALA A 1 98 ? -11.539 -27.083 -14.929 1.00 79.38 98 ALA A C 1
ATOM 777 O O . ALA A 1 98 ? -11.372 -27.075 -16.146 1.00 79.38 98 ALA A O 1
ATOM 778 N N . GLY A 1 99 ? -10.650 -27.613 -14.078 1.00 80.19 99 GLY A N 1
ATOM 779 C CA . GLY A 1 99 ? -9.350 -28.170 -14.483 1.00 80.19 99 GLY A CA 1
ATOM 780 C C . GLY A 1 99 ? -8.207 -27.148 -14.591 1.00 80.19 99 GLY A C 1
ATOM 781 O O . GLY A 1 99 ? -7.110 -27.512 -14.997 1.00 80.19 99 GLY A O 1
ATOM 782 N N . GLY A 1 100 ? -8.431 -25.879 -14.234 1.00 77.12 100 GLY A N 1
ATOM 783 C CA . GLY A 1 100 ? -7.386 -24.855 -14.178 1.00 77.12 100 GLY A CA 1
ATOM 784 C C . GLY A 1 100 ? -6.506 -24.960 -12.926 1.00 77.12 100 GLY A C 1
ATOM 785 O O . GLY A 1 100 ? -6.961 -25.386 -11.861 1.00 77.12 100 GLY A O 1
ATOM 786 N N . ILE A 1 101 ? -5.260 -24.490 -13.029 1.00 79.50 101 ILE A N 1
ATOM 787 C CA . ILE A 1 101 ? -4.229 -24.569 -11.971 1.00 79.50 101 ILE A CA 1
ATOM 788 C C . ILE A 1 101 ? -4.684 -23.911 -10.660 1.00 79.50 101 ILE A C 1
ATOM 790 O O . ILE A 1 101 ? -4.390 -24.395 -9.568 1.00 79.50 101 ILE A O 1
ATOM 794 N N . TYR A 1 102 ? -5.430 -22.806 -10.754 1.00 82.00 102 TYR A N 1
ATOM 795 C CA . TYR A 1 102 ? -5.856 -22.018 -9.596 1.00 82.00 102 TYR A CA 1
ATOM 796 C C . TYR A 1 102 ? -7.338 -22.193 -9.262 1.00 82.00 102 TYR A C 1
ATOM 798 O O . TYR A 1 102 ? -7.887 -21.417 -8.481 1.00 82.00 102 TYR A O 1
ATOM 806 N N . THR A 1 103 ? -7.994 -23.231 -9.788 1.00 83.44 103 THR A N 1
ATOM 807 C CA . THR A 1 103 ? -9.396 -23.544 -9.449 1.00 83.44 103 THR A CA 1
ATOM 808 C C . THR A 1 103 ? -9.573 -23.738 -7.946 1.00 83.44 103 THR A C 1
ATOM 810 O O . THR A 1 103 ? -10.551 -23.279 -7.362 1.00 83.44 103 THR A O 1
ATOM 813 N N . SER A 1 104 ? -8.588 -24.358 -7.289 1.00 84.75 104 SER A N 1
ATOM 814 C CA . SER A 1 104 ? -8.587 -24.561 -5.838 1.00 84.75 104 SER A CA 1
ATOM 815 C C . SER A 1 104 ? -8.617 -23.243 -5.052 1.00 84.75 104 SER A C 1
ATOM 817 O O . SER A 1 104 ? -9.179 -23.187 -3.959 1.00 84.75 104 SER A O 1
ATOM 819 N N . LEU A 1 105 ? -8.092 -22.154 -5.622 1.00 85.69 105 LEU A N 1
ATOM 820 C CA . LEU A 1 105 ? -8.095 -20.834 -4.997 1.00 85.69 105 LEU A CA 1
ATOM 821 C C . LEU A 1 105 ? -9.506 -20.228 -4.930 1.00 85.69 105 LEU A C 1
ATOM 823 O O . LEU A 1 105 ? -9.780 -19.428 -4.036 1.00 85.69 105 LEU A O 1
ATOM 827 N N . LEU A 1 106 ? -10.429 -20.650 -5.805 1.00 87.56 106 LEU A N 1
ATOM 828 C CA . LEU A 1 106 ? -11.832 -20.224 -5.751 1.00 87.56 106 LEU A CA 1
ATOM 829 C C . LEU A 1 106 ? -12.539 -20.699 -4.475 1.00 87.56 106 LEU A C 1
ATOM 831 O O . LEU A 1 106 ? -13.429 -20.005 -3.983 1.00 87.56 106 LEU A O 1
ATOM 835 N N . TYR A 1 107 ? -12.107 -21.814 -3.868 1.00 88.19 107 TYR A N 1
ATOM 836 C CA . TYR A 1 107 ? -12.597 -22.215 -2.542 1.00 88.19 107 TYR A CA 1
ATOM 837 C C . TYR A 1 107 ? -12.264 -21.174 -1.465 1.00 88.19 107 TYR A C 1
ATOM 839 O O . TYR A 1 107 ? -12.958 -21.101 -0.451 1.00 88.19 107 TYR A O 1
ATOM 847 N N . GLY A 1 108 ? -11.281 -20.302 -1.707 1.00 87.38 108 GLY A N 1
ATOM 848 C CA . GLY A 1 108 ? -10.999 -19.135 -0.879 1.00 87.38 108 GLY A CA 1
ATOM 849 C C . GLY A 1 108 ? -12.199 -18.197 -0.717 1.00 87.38 108 GLY A C 1
ATOM 850 O O . GLY A 1 108 ? -12.351 -17.613 0.352 1.00 87.38 108 GLY A O 1
ATOM 851 N N . PHE A 1 109 ? -13.104 -18.099 -1.702 1.00 88.56 109 PHE A N 1
ATOM 852 C CA . PHE A 1 109 ? -14.343 -17.321 -1.560 1.00 88.56 109 PHE A CA 1
ATOM 853 C C . PHE A 1 109 ? -15.301 -17.943 -0.544 1.00 88.56 109 PHE A C 1
ATOM 855 O O . PHE A 1 109 ? -15.876 -17.231 0.277 1.00 88.56 109 PHE A O 1
ATOM 862 N N . LEU A 1 110 ? -15.434 -19.273 -0.557 1.00 90.12 110 LEU A N 1
ATOM 863 C CA . LEU A 1 110 ? -16.251 -20.001 0.414 1.00 90.12 110 LEU A CA 1
ATOM 864 C C . LEU A 1 110 ? -15.649 -19.904 1.813 1.00 90.12 110 LEU A C 1
ATOM 866 O O . LEU A 1 110 ? -16.361 -19.598 2.768 1.00 90.12 110 LEU A O 1
ATOM 870 N N . VAL A 1 111 ? -14.329 -20.080 1.926 1.00 89.50 111 VAL A N 1
ATOM 871 C CA . VAL A 1 111 ? -13.611 -19.863 3.185 1.00 89.50 111 VAL A CA 1
ATOM 872 C C . VAL A 1 111 ? -13.845 -18.435 3.667 1.00 89.50 111 VAL A C 1
ATOM 874 O O . VAL A 1 111 ? -14.269 -18.254 4.799 1.00 89.50 111 VAL A O 1
ATOM 877 N N . GLY A 1 112 ? -13.674 -17.425 2.813 1.00 88.00 112 GLY A N 1
ATOM 878 C CA . GLY A 1 112 ? -13.904 -16.019 3.151 1.00 88.00 112 GLY A CA 1
ATOM 879 C C . GLY A 1 112 ? -15.342 -15.701 3.576 1.00 88.00 112 GLY A C 1
ATOM 880 O O . GLY A 1 112 ? -15.534 -14.855 4.446 1.00 88.00 112 GLY A O 1
ATOM 881 N N . ALA A 1 113 ? -16.342 -16.394 3.025 1.00 89.50 113 ALA A N 1
ATOM 882 C CA . ALA A 1 113 ? -17.746 -16.243 3.410 1.00 89.50 113 ALA A CA 1
ATOM 883 C C . ALA A 1 113 ? -18.069 -16.913 4.756 1.00 89.50 113 ALA A C 1
ATOM 885 O O . ALA A 1 113 ? -18.849 -16.380 5.546 1.00 89.50 113 ALA A O 1
ATOM 886 N N . VAL A 1 114 ? -17.460 -18.068 5.039 1.00 92.62 114 VAL A N 1
ATOM 887 C CA . VAL A 1 114 ? -17.702 -18.832 6.273 1.00 92.62 114 VAL A CA 1
ATOM 888 C C . VAL A 1 114 ? -16.880 -18.294 7.441 1.00 92.62 114 VAL A C 1
ATOM 890 O O . VAL A 1 114 ? -17.368 -18.267 8.568 1.00 92.62 114 VAL A O 1
ATOM 893 N N . LEU A 1 115 ? -15.654 -17.830 7.199 1.00 90.00 115 LEU A N 1
ATOM 894 C CA . LEU A 1 115 ? -14.698 -17.435 8.233 1.00 90.00 115 LEU A CA 1
ATOM 895 C C . LEU A 1 115 ? -15.230 -16.370 9.215 1.00 90.00 115 LEU A C 1
ATOM 897 O O . LEU A 1 115 ? -14.935 -16.494 10.399 1.00 90.00 115 LEU A O 1
ATOM 901 N N . PRO A 1 116 ? -16.035 -15.361 8.826 1.00 89.19 116 PRO A N 1
ATOM 902 C CA . PRO A 1 116 ? -16.617 -14.416 9.779 1.00 89.19 116 PRO A CA 1
ATOM 903 C C . PRO A 1 116 ? -17.606 -15.050 10.768 1.00 89.19 116 PRO A C 1
ATOM 905 O O . PRO A 1 116 ? -17.755 -14.534 11.876 1.00 89.19 116 PRO A O 1
ATOM 908 N N . LEU A 1 117 ? -18.263 -16.163 10.413 1.00 90.94 117 LEU A N 1
ATOM 909 C CA . LEU A 1 117 ? -19.310 -16.780 11.236 1.00 90.94 117 LEU A CA 1
ATOM 910 C C . LEU A 1 117 ? -18.764 -17.318 12.573 1.00 90.94 117 LEU A C 1
ATOM 912 O O . LEU A 1 117 ? -19.298 -16.919 13.612 1.00 90.94 117 LEU A O 1
ATOM 916 N N . PRO A 1 118 ? -17.687 -18.136 12.620 1.00 89.75 118 PRO A N 1
ATOM 917 C CA . PRO A 1 118 ? -17.067 -18.536 13.882 1.00 89.75 118 PRO A CA 1
ATOM 918 C C . PRO A 1 118 ? -16.685 -17.349 14.770 1.00 89.75 118 PRO A C 1
ATOM 920 O O . PRO A 1 118 ? -17.011 -17.352 15.956 1.00 89.75 118 PRO A O 1
ATOM 923 N N . PHE A 1 119 ? -16.047 -16.315 14.206 1.00 88.44 119 PHE A N 1
ATOM 924 C CA . PHE A 1 119 ? -15.637 -15.130 14.969 1.00 88.44 119 PHE A CA 1
ATOM 925 C C . PHE A 1 119 ? -16.840 -14.358 15.517 1.00 88.44 119 PHE A C 1
ATOM 927 O O . PHE A 1 119 ? -16.798 -13.908 16.661 1.00 88.44 119 PHE A O 1
ATOM 934 N N . TYR A 1 120 ? -17.937 -14.269 14.761 1.00 87.44 120 TYR A N 1
ATOM 935 C CA . TYR A 1 120 ? -19.182 -13.659 15.223 1.00 87.44 120 TYR A CA 1
ATOM 936 C C . TYR A 1 120 ? -19.798 -14.420 16.409 1.00 87.44 120 TYR A C 1
ATOM 938 O O . TYR A 1 120 ? -20.111 -13.819 17.441 1.00 87.44 120 TYR A O 1
ATOM 946 N N . PHE A 1 121 ? -19.932 -15.747 16.315 1.00 91.25 121 PHE A N 1
ATOM 947 C CA . PHE A 1 121 ? -20.487 -16.554 17.408 1.00 91.25 121 PHE A CA 1
ATOM 948 C C . PHE A 1 121 ? -19.580 -16.567 18.645 1.00 91.25 121 PHE A C 1
ATOM 950 O O . PHE A 1 121 ? -20.076 -16.469 19.770 1.00 91.25 121 PHE A O 1
ATOM 957 N N . LEU A 1 122 ? -18.257 -16.623 18.458 1.00 89.44 122 LEU A N 1
ATOM 958 C CA . LEU A 1 122 ? -17.273 -16.524 19.540 1.00 89.44 122 LEU A CA 1
ATOM 959 C C . LEU A 1 122 ? -17.329 -15.161 20.236 1.00 89.44 122 LEU A C 1
ATOM 961 O O . LEU A 1 122 ? -17.319 -15.111 21.467 1.00 89.44 122 LEU A O 1
ATOM 965 N N . ALA A 1 123 ? -17.449 -14.069 19.478 1.00 88.31 123 ALA A N 1
ATOM 966 C CA . ALA A 1 123 ? -17.604 -12.725 20.026 1.00 88.31 123 ALA A CA 1
ATOM 967 C C . ALA A 1 123 ? -18.902 -12.583 20.837 1.00 88.31 123 ALA A C 1
ATOM 969 O O . ALA A 1 123 ? -18.893 -11.977 21.908 1.00 88.31 123 ALA A O 1
ATOM 970 N N . ARG A 1 124 ? -20.005 -13.191 20.373 1.00 87.56 124 ARG A N 1
ATOM 971 C CA . ARG A 1 124 ? -21.295 -13.173 21.080 1.00 87.56 124 ARG A CA 1
ATOM 972 C C . ARG A 1 124 ? -21.284 -14.020 22.354 1.00 87.56 124 ARG A C 1
ATOM 974 O O . ARG A 1 124 ? -21.865 -13.610 23.354 1.00 87.56 124 ARG A O 1
ATOM 981 N N . LYS A 1 125 ? -20.626 -15.183 22.334 1.00 91.31 125 LYS A N 1
ATOM 982 C CA . LYS A 1 125 ? -20.519 -16.081 23.497 1.00 91.31 125 LYS A CA 1
ATOM 983 C C . LYS A 1 125 ? -19.537 -15.559 24.551 1.00 91.31 125 LYS A C 1
ATOM 985 O O . LYS A 1 125 ? -19.78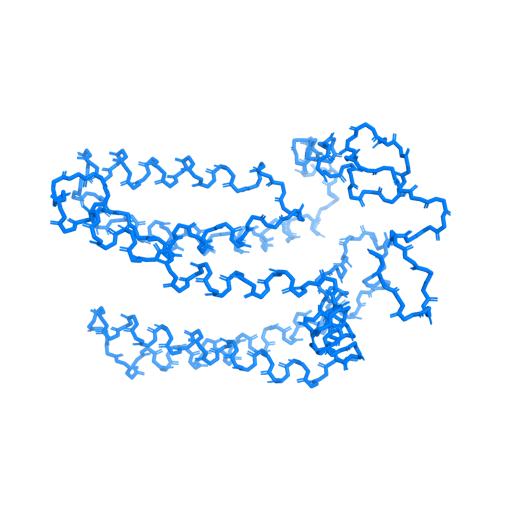2 -15.731 25.742 1.00 91.31 125 LYS A O 1
ATOM 990 N N . TYR A 1 126 ? -18.452 -14.903 24.133 1.00 90.31 126 TYR A N 1
ATOM 991 C CA . TYR A 1 126 ? -1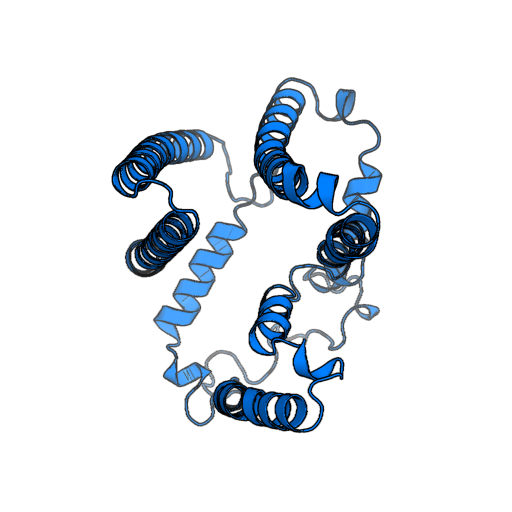7.399 -14.394 25.019 1.00 90.31 126 TYR A CA 1
ATOM 992 C C . TYR A 1 126 ? -17.128 -12.894 24.799 1.00 90.31 126 TYR A C 1
ATOM 994 O O . TYR A 1 126 ? -16.043 -12.523 24.340 1.00 90.31 126 TYR A O 1
ATOM 1002 N N . PRO A 1 127 ? -18.053 -12.001 25.197 1.00 81.56 127 PRO A N 1
ATOM 1003 C CA . PRO A 1 127 ? -17.956 -10.565 24.909 1.00 81.56 127 PRO A CA 1
ATOM 1004 C C . PRO A 1 127 ? -16.758 -9.868 25.578 1.00 81.56 127 PRO A C 1
ATOM 1006 O O . PRO A 1 127 ? -16.327 -8.809 25.132 1.00 81.56 127 PRO A O 1
ATOM 1009 N N . LYS A 1 128 ? -16.192 -10.453 26.643 1.00 83.88 128 LYS A N 1
ATOM 1010 C CA . LYS A 1 128 ? -15.003 -9.921 27.339 1.00 83.88 128 LYS A CA 1
ATOM 1011 C C . LYS A 1 128 ? -13.671 -10.470 26.804 1.00 83.88 128 LYS A C 1
ATOM 1013 O O . LYS A 1 128 ? -12.615 -10.005 27.227 1.00 83.88 128 LYS A O 1
ATOM 1018 N N . SER A 1 129 ? -13.700 -11.458 25.908 1.00 84.44 129 SER A N 1
ATOM 1019 C CA . SER A 1 129 ? -12.495 -12.112 25.388 1.00 84.44 129 SER A CA 1
ATOM 1020 C C . SER A 1 129 ? -11.862 -11.337 24.226 1.00 84.44 129 SER A C 1
ATOM 1022 O O . SER A 1 129 ? -12.477 -10.455 23.627 1.00 84.44 129 SER A O 1
ATOM 1024 N N . LEU A 1 130 ? -10.620 -11.687 23.881 1.00 81.44 130 LEU A N 1
ATOM 1025 C CA . LEU A 1 130 ? -9.905 -11.139 22.724 1.00 81.44 130 LEU A CA 1
ATOM 1026 C C . LEU A 1 130 ? -10.651 -11.394 21.409 1.00 81.44 130 LEU A C 1
ATOM 1028 O O . LEU A 1 130 ? -10.588 -10.554 20.519 1.00 81.44 130 LEU A O 1
ATOM 1032 N N . TRP A 1 131 ? -11.416 -12.486 21.314 1.00 80.81 131 TRP A N 1
ATOM 1033 C CA . TRP A 1 131 ? -12.212 -12.839 20.133 1.00 80.81 131 TRP A CA 1
ATOM 1034 C C . TRP A 1 131 ? -13.222 -11.759 19.726 1.00 80.81 131 TRP A C 1
ATOM 1036 O O . TRP A 1 131 ? -13.452 -11.568 18.539 1.00 80.81 131 TRP A O 1
ATOM 1046 N N . ALA A 1 132 ? -13.754 -10.992 20.684 1.00 79.12 132 ALA A N 1
ATOM 1047 C CA . ALA A 1 132 ? -14.651 -9.871 20.401 1.00 79.12 132 ALA A CA 1
ATOM 1048 C C . ALA A 1 132 ? -13.933 -8.639 19.810 1.00 79.12 132 ALA A C 1
ATOM 1050 O O . ALA A 1 132 ? -14.584 -7.724 19.314 1.00 79.12 132 ALA A O 1
ATOM 1051 N N . LYS A 1 133 ? -12.595 -8.597 19.864 1.00 81.81 133 LYS A N 1
ATOM 1052 C CA . LYS A 1 133 ? -11.760 -7.489 19.365 1.00 81.81 133 LYS A CA 1
ATOM 1053 C C . LYS A 1 133 ? -11.095 -7.797 18.020 1.00 81.81 133 LYS A C 1
ATOM 1055 O O . LYS A 1 133 ? -10.437 -6.920 17.465 1.00 81.81 133 LYS A O 1
ATOM 1060 N N . VAL A 1 134 ? -11.223 -9.023 17.507 1.00 84.06 134 VAL A N 1
ATOM 1061 C CA . VAL A 1 134 ? -10.591 -9.443 16.249 1.00 84.06 134 VAL A CA 1
ATOM 1062 C C . VAL A 1 134 ? -11.497 -9.098 15.072 1.00 84.06 134 VAL A C 1
ATOM 1064 O O . VAL A 1 134 ? -12.628 -9.568 14.990 1.00 84.06 134 VAL A O 1
ATOM 1067 N N . HIS A 1 135 ? -10.975 -8.319 14.124 1.00 83.50 135 HIS A N 1
ATOM 1068 C CA . HIS A 1 135 ? -11.647 -8.054 12.855 1.00 83.50 135 HIS A CA 1
ATOM 1069 C C . HIS A 1 135 ? -11.045 -8.929 11.751 1.00 83.50 135 HIS A C 1
ATOM 1071 O O . HIS A 1 135 ? -10.006 -8.601 11.174 1.00 83.50 135 HIS A O 1
ATOM 1077 N N . VAL A 1 136 ? -11.704 -10.049 11.449 1.00 83.94 136 VAL A N 1
ATOM 1078 C CA . VAL A 1 136 ? -11.145 -11.107 10.591 1.00 83.94 136 VAL A CA 1
ATOM 1079 C C . VAL A 1 136 ? -10.763 -10.621 9.185 1.00 83.94 136 VAL A C 1
ATOM 1081 O O . VAL A 1 136 ? -9.717 -10.991 8.664 1.00 83.94 136 VAL A O 1
ATOM 1084 N N . VAL A 1 137 ? -11.550 -9.709 8.605 1.00 82.19 137 VAL A N 1
ATOM 1085 C CA . VAL A 1 137 ? -11.282 -9.155 7.266 1.00 82.19 137 VAL A CA 1
ATOM 1086 C C . VAL A 1 137 ? -9.993 -8.329 7.248 1.00 82.19 137 VAL A C 1
ATOM 1088 O O . VAL A 1 137 ? -9.230 -8.398 6.292 1.00 82.19 137 VAL A O 1
ATOM 1091 N N . VAL A 1 138 ? -9.712 -7.586 8.324 1.00 80.69 138 VAL A N 1
ATOM 1092 C CA . VAL A 1 138 ? -8.502 -6.750 8.416 1.00 80.69 138 VAL A CA 1
ATOM 1093 C C . VAL A 1 138 ? -7.274 -7.638 8.594 1.00 80.69 138 VAL A C 1
ATOM 1095 O O . VAL A 1 138 ? -6.237 -7.380 7.990 1.00 80.69 138 VAL A O 1
ATOM 1098 N N . LEU A 1 139 ? -7.414 -8.721 9.366 1.00 80.12 139 LEU A N 1
ATOM 1099 C CA . LEU A 1 139 ? -6.354 -9.703 9.576 1.00 80.12 139 LEU A CA 1
ATOM 1100 C C . LEU A 1 139 ? -5.925 -10.361 8.258 1.00 80.12 139 LEU A C 1
ATOM 1102 O O . LEU A 1 139 ? -4.733 -10.437 7.976 1.00 80.12 139 LEU A O 1
ATOM 1106 N N . ILE A 1 140 ? -6.882 -10.779 7.426 1.00 80.94 140 ILE A N 1
ATOM 1107 C CA . ILE A 1 140 ? -6.576 -11.392 6.124 1.00 80.94 140 ILE A CA 1
ATOM 1108 C C . ILE A 1 140 ? -6.057 -10.353 5.128 1.00 80.94 140 ILE A C 1
ATOM 1110 O O . ILE A 1 140 ? -5.114 -10.630 4.391 1.00 80.94 140 ILE A O 1
ATOM 1114 N N . SER A 1 141 ? -6.630 -9.145 5.123 1.00 77.50 141 SER A N 1
ATOM 1115 C CA . SER A 1 141 ? -6.215 -8.077 4.207 1.00 77.50 141 SER A CA 1
ATOM 1116 C C . SER A 1 141 ? -4.742 -7.696 4.373 1.00 77.50 141 SER A C 1
ATOM 1118 O O . SER A 1 141 ? -4.107 -7.318 3.391 1.00 77.50 141 SER A O 1
ATOM 1120 N N . GLY A 1 142 ? -4.185 -7.797 5.585 1.00 69.75 142 GLY A N 1
ATOM 1121 C CA . GLY A 1 142 ? -2.757 -7.576 5.823 1.00 69.75 142 GLY A CA 1
ATOM 1122 C C . GLY A 1 142 ? -1.877 -8.593 5.093 1.00 69.75 142 GLY A C 1
ATOM 1123 O O . GLY A 1 142 ? -0.900 -8.206 4.456 1.00 69.75 142 GLY A O 1
ATOM 1124 N N . GLY A 1 143 ? -2.271 -9.870 5.106 1.00 68.88 143 GLY A N 1
ATOM 1125 C CA . GLY A 1 143 ? -1.527 -10.961 4.468 1.00 68.88 143 GLY A CA 1
ATOM 1126 C C . GLY A 1 143 ? -1.469 -10.878 2.940 1.00 68.88 143 GLY A C 1
ATOM 1127 O O . GLY A 1 143 ? -0.517 -11.373 2.350 1.00 68.88 143 GLY A O 1
ATOM 1128 N N . ILE A 1 144 ? -2.422 -10.196 2.292 1.00 69.50 144 ILE A N 1
ATOM 1129 C CA . ILE A 1 144 ? -2.400 -9.970 0.831 1.00 69.50 144 ILE A CA 1
ATOM 1130 C C . ILE A 1 144 ? -1.170 -9.152 0.412 1.00 69.50 144 ILE A C 1
ATOM 1132 O O . ILE A 1 144 ? -0.637 -9.340 -0.679 1.00 69.50 144 ILE A O 1
ATOM 1136 N N . ASN A 1 145 ? -0.697 -8.262 1.287 1.00 65.12 145 ASN A N 1
ATOM 1137 C CA . ASN A 1 145 ? 0.476 -7.442 1.007 1.00 65.12 145 ASN A CA 1
ATOM 1138 C C . ASN A 1 145 ? 1.789 -8.218 1.194 1.00 65.12 145 ASN A C 1
ATOM 1140 O O . ASN A 1 145 ? 2.823 -7.768 0.723 1.00 65.12 145 ASN A O 1
ATOM 1144 N N . TRP A 1 146 ? 1.770 -9.396 1.825 1.00 61.94 146 TRP A N 1
ATOM 1145 C CA . TRP A 1 146 ? 2.956 -10.229 2.054 1.00 61.94 146 TRP A CA 1
ATOM 1146 C C . TRP A 1 146 ? 3.202 -11.157 0.860 1.00 61.94 146 TRP A C 1
ATOM 1148 O O . TRP A 1 146 ? 3.197 -12.383 0.968 1.00 61.94 146 TRP A O 1
ATOM 1158 N N . ASN A 1 147 ? 3.351 -10.555 -0.317 1.00 57.72 147 ASN A N 1
ATOM 1159 C CA . ASN A 1 147 ? 3.660 -11.271 -1.548 1.00 57.72 147 ASN A CA 1
ATOM 1160 C C . ASN A 1 147 ? 5.129 -11.754 -1.516 1.00 57.72 147 ASN A C 1
ATOM 1162 O O . ASN A 1 147 ? 5.982 -10.970 -1.103 1.00 57.72 147 ASN A O 1
ATOM 1166 N N . PRO A 1 148 ? 5.461 -12.978 -1.981 1.00 53.59 148 PRO A N 1
ATOM 1167 C CA . PRO A 1 148 ? 6.835 -13.496 -2.056 1.00 53.59 148 PRO A CA 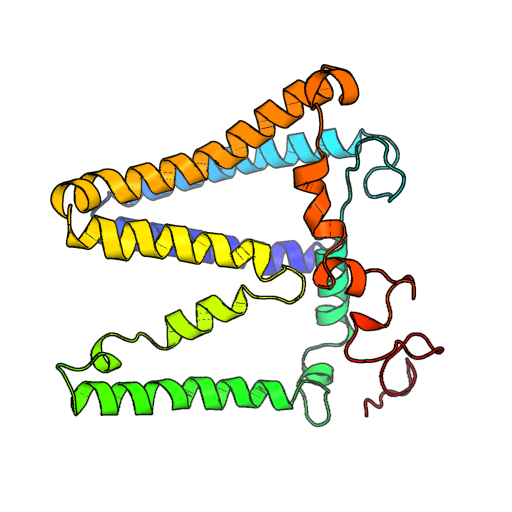1
ATOM 1168 C C . PRO A 1 148 ? 7.873 -12.585 -2.733 1.00 53.59 148 PRO A C 1
ATOM 1170 O O . PRO A 1 148 ? 9.060 -12.763 -2.489 1.00 53.59 148 PRO A O 1
ATOM 1173 N N . TYR A 1 149 ? 7.470 -11.603 -3.548 1.00 51.31 149 TYR A N 1
ATOM 1174 C CA . TYR A 1 149 ? 8.408 -10.612 -4.104 1.00 51.31 149 TYR A CA 1
ATOM 1175 C C . TYR A 1 149 ? 8.976 -9.638 -3.061 1.00 51.31 149 TYR A C 1
ATOM 1177 O O . TYR A 1 149 ? 9.937 -8.927 -3.344 1.00 51.31 149 TYR A O 1
ATOM 1185 N N . VAL A 1 150 ? 8.378 -9.570 -1.870 1.00 56.22 150 VAL A N 1
ATOM 1186 C CA . VAL A 1 150 ? 8.775 -8.659 -0.802 1.00 56.22 150 VAL A CA 1
ATOM 1187 C C . VAL A 1 150 ? 9.086 -9.481 0.445 1.00 56.22 150 VAL A C 1
ATOM 1189 O O . VAL A 1 150 ? 8.195 -9.988 1.123 1.00 56.22 150 VAL A O 1
ATOM 1192 N N . THR A 1 151 ? 10.380 -9.601 0.735 1.00 60.56 151 THR A N 1
ATOM 1193 C CA . THR A 1 151 ? 10.956 -10.275 1.906 1.00 60.56 151 THR A CA 1
ATOM 1194 C C . THR A 1 151 ? 10.203 -9.912 3.188 1.00 60.56 151 THR A C 1
ATOM 1196 O O . THR A 1 151 ? 9.870 -8.744 3.413 1.00 60.56 151 THR A O 1
ATOM 1199 N N . ILE A 1 152 ? 10.021 -10.882 4.091 1.00 66.69 152 ILE A N 1
ATOM 1200 C CA . ILE A 1 152 ? 9.497 -10.645 5.452 1.00 66.69 152 ILE A CA 1
ATOM 1201 C C . ILE A 1 152 ? 10.273 -9.509 6.142 1.00 66.69 152 ILE A C 1
ATOM 1203 O O . ILE A 1 152 ? 9.681 -8.711 6.867 1.00 66.69 152 ILE A O 1
ATOM 1207 N N . GLY A 1 153 ? 11.570 -9.370 5.845 1.00 68.81 153 GLY A N 1
ATOM 1208 C CA . GLY A 1 153 ? 12.420 -8.281 6.329 1.00 68.81 153 GLY A CA 1
ATOM 1209 C C . GLY A 1 153 ? 11.948 -6.865 5.969 1.00 68.81 153 GLY A C 1
ATOM 1210 O O . GLY A 1 153 ? 12.232 -5.944 6.724 1.00 68.81 153 GLY A O 1
ATOM 1211 N N . ASN A 1 154 ? 11.177 -6.674 4.894 1.00 70.75 154 ASN A N 1
ATOM 1212 C CA . ASN A 1 154 ? 10.639 -5.361 4.514 1.00 70.75 154 ASN A CA 1
ATOM 1213 C C . ASN A 1 154 ? 9.324 -5.021 5.239 1.00 70.75 154 ASN A C 1
ATOM 1215 O O . ASN A 1 154 ? 9.061 -3.855 5.538 1.00 70.75 154 ASN A O 1
ATOM 1219 N N . TYR A 1 155 ? 8.497 -6.023 5.558 1.00 73.44 155 TYR A N 1
ATOM 1220 C CA . TYR A 1 155 ? 7.212 -5.812 6.240 1.00 73.44 155 TYR A CA 1
ATOM 1221 C C . TYR A 1 155 ? 7.308 -5.906 7.762 1.00 73.44 155 TYR A C 1
ATOM 1223 O O . TYR A 1 155 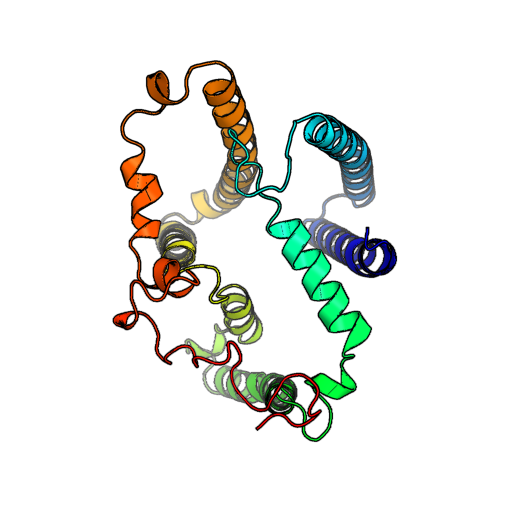? 6.605 -5.188 8.474 1.00 73.44 155 TYR A O 1
ATOM 1231 N N . TRP A 1 156 ? 8.184 -6.760 8.288 1.00 77.81 156 TRP A N 1
ATOM 1232 C CA . TRP A 1 156 ? 8.310 -6.989 9.726 1.00 77.81 156 TRP A CA 1
ATOM 1233 C C . TRP A 1 156 ? 8.666 -5.732 10.540 1.00 77.81 156 TRP A C 1
ATOM 1235 O O . TRP A 1 156 ? 8.035 -5.512 11.579 1.00 77.81 156 TRP A O 1
ATOM 1245 N N . PRO A 1 157 ? 9.572 -4.839 10.087 1.00 83.38 157 PRO A N 1
ATOM 1246 C CA . PRO A 1 157 ? 9.870 -3.600 10.808 1.00 83.38 157 PRO A CA 1
ATOM 1247 C C . PRO A 1 157 ? 8.636 -2.710 11.012 1.00 83.38 157 PRO A C 1
ATOM 1249 O O . PRO A 1 157 ? 8.501 -2.053 12.047 1.00 83.38 157 PRO A O 1
ATOM 1252 N N . GLN A 1 158 ? 7.684 -2.739 10.072 1.00 82.31 158 GLN A N 1
ATOM 1253 C CA . GLN A 1 158 ? 6.439 -1.973 10.167 1.00 82.31 158 GLN A CA 1
ATOM 1254 C C . GLN A 1 158 ? 5.572 -2.449 11.342 1.00 82.31 158 GLN A C 1
ATOM 1256 O O . GLN A 1 158 ? 4.916 -1.635 11.995 1.00 82.31 158 GLN A O 1
ATOM 1261 N N . VAL A 1 159 ? 5.603 -3.749 11.662 1.00 85.44 159 VAL A N 1
ATOM 1262 C CA . VAL A 1 159 ? 4.870 -4.332 12.798 1.00 85.44 159 VAL A CA 1
ATOM 1263 C C . VAL A 1 159 ? 5.414 -3.805 14.123 1.00 85.44 159 VAL A C 1
ATOM 1265 O O . VAL A 1 159 ? 4.633 -3.458 15.009 1.00 85.44 159 VAL A O 1
ATOM 1268 N N . VAL A 1 160 ? 6.740 -3.695 14.254 1.00 89.44 160 VAL A N 1
ATOM 1269 C CA . VAL A 1 160 ? 7.397 -3.196 15.474 1.00 89.44 160 VAL A CA 1
ATOM 1270 C C . VAL A 1 160 ? 7.019 -1.738 15.730 1.00 89.44 160 VAL A C 1
ATOM 1272 O O . VAL A 1 160 ? 6.585 -1.389 16.830 1.00 89.44 160 VAL A O 1
ATOM 1275 N N . ILE A 1 161 ? 7.109 -0.899 14.695 1.00 90.00 161 ILE A N 1
ATOM 1276 C CA . ILE A 1 161 ? 6.724 0.515 14.769 1.00 90.00 161 ILE A CA 1
ATOM 1277 C C . ILE A 1 161 ? 5.224 0.635 15.073 1.00 90.00 161 ILE A C 1
ATOM 1279 O O . ILE A 1 161 ? 4.827 1.359 15.989 1.00 90.00 161 ILE A O 1
ATOM 1283 N N . GLY A 1 162 ? 4.382 -0.125 14.369 1.00 89.69 162 GLY A N 1
ATOM 1284 C CA . GLY A 1 162 ? 2.939 -0.153 14.596 1.00 89.69 162 GLY A CA 1
ATOM 1285 C C . GLY A 1 162 ? 2.580 -0.541 16.031 1.00 89.69 162 GLY A C 1
ATOM 1286 O O . GLY A 1 162 ? 1.776 0.138 16.669 1.00 89.69 162 GLY A O 1
ATOM 1287 N N . TRP A 1 163 ? 3.214 -1.577 16.583 1.00 91.31 163 TRP A N 1
ATOM 1288 C CA . TRP A 1 163 ? 3.021 -1.991 17.972 1.00 91.31 163 TRP A CA 1
ATOM 1289 C C . TRP A 1 163 ? 3.449 -0.899 18.958 1.00 91.31 163 TRP A C 1
ATOM 1291 O O . TRP A 1 163 ? 2.708 -0.585 19.893 1.00 91.31 163 TRP A O 1
ATOM 1301 N N . PHE A 1 164 ? 4.597 -0.263 18.735 1.00 93.62 164 PHE A N 1
ATOM 1302 C CA . PHE A 1 164 ? 5.087 0.804 19.603 1.00 93.62 164 PHE A CA 1
ATOM 1303 C C . PHE A 1 164 ? 4.108 1.989 19.671 1.00 93.62 164 PHE A C 1
ATOM 1305 O O . PHE A 1 164 ? 3.708 2.405 20.763 1.00 93.62 164 PHE A O 1
ATOM 1312 N N . PHE A 1 165 ? 3.634 2.490 18.528 1.00 92.31 165 PHE A N 1
ATOM 1313 C CA . PHE A 1 165 ? 2.714 3.631 18.499 1.00 92.31 165 PHE A CA 1
ATOM 1314 C C . PHE A 1 165 ? 1.279 3.260 18.911 1.00 92.31 165 PHE A C 1
ATOM 1316 O O . PHE A 1 165 ? 0.642 3.995 19.671 1.00 92.31 165 PHE A O 1
ATOM 1323 N N . LEU A 1 166 ? 0.755 2.116 18.459 1.00 90.88 166 LEU A N 1
ATOM 1324 C CA . LEU A 1 166 ? -0.646 1.733 18.682 1.00 90.88 166 LEU A CA 1
ATOM 1325 C C . LEU A 1 166 ? -0.890 0.999 20.003 1.00 90.88 166 LEU A C 1
ATOM 1327 O O . LEU A 1 166 ? -2.018 1.030 20.500 1.00 90.88 166 LEU A O 1
ATOM 1331 N N . VAL A 1 167 ? 0.121 0.342 20.580 1.00 91.00 167 VAL A N 1
ATOM 1332 C CA . VAL A 1 167 ? -0.005 -0.411 21.839 1.00 91.00 167 VAL A CA 1
ATOM 1333 C C . VAL A 1 167 ? 0.702 0.306 22.979 1.00 91.00 167 VAL A C 1
ATOM 1335 O O . VAL A 1 167 ? 0.051 0.591 23.982 1.00 91.00 167 VAL A O 1
ATOM 1338 N N . TYR A 1 168 ? 1.997 0.606 22.859 1.00 94.38 168 TYR A N 1
ATOM 1339 C CA . TYR A 1 168 ? 2.758 1.196 23.965 1.00 94.38 168 TYR A CA 1
ATOM 1340 C C . TYR A 1 168 ? 2.380 2.666 24.200 1.00 94.38 168 TYR A C 1
ATOM 1342 O O . TYR A 1 168 ? 1.878 3.013 25.274 1.00 94.38 168 TYR A O 1
ATOM 1350 N N . ILE A 1 169 ? 2.528 3.523 23.184 1.00 94.62 169 ILE A N 1
ATOM 1351 C CA . ILE A 1 169 ? 2.233 4.957 23.307 1.00 94.62 169 ILE A CA 1
ATOM 1352 C C . ILE A 1 169 ? 0.748 5.192 23.568 1.00 94.62 169 ILE A C 1
ATOM 1354 O O . ILE A 1 169 ? 0.405 5.931 24.486 1.00 94.62 169 ILE A O 1
ATOM 1358 N N . LYS A 1 170 ? -0.150 4.538 22.824 1.00 93.00 170 LYS A N 1
ATOM 1359 C CA . LYS A 1 170 ? -1.596 4.713 23.016 1.00 93.00 170 LYS A CA 1
ATOM 1360 C C . LYS A 1 170 ? -2.063 4.371 24.437 1.00 93.00 170 LYS A C 1
ATOM 1362 O O . LYS A 1 170 ? -2.948 5.049 24.953 1.00 93.00 170 LYS A O 1
ATOM 1367 N N . LYS A 1 171 ? -1.490 3.337 25.072 1.00 92.06 171 LYS A N 1
ATOM 1368 C CA . LYS A 1 171 ? -1.850 2.941 26.446 1.00 92.06 171 LYS A CA 1
ATOM 1369 C C . LYS A 1 171 ? -1.306 3.905 27.500 1.00 92.06 171 LYS A C 1
ATOM 1371 O O . LYS A 1 171 ? -2.007 4.174 28.467 1.00 92.06 171 LYS A O 1
ATOM 1376 N N . LYS A 1 172 ? -0.073 4.398 27.334 1.00 93.81 172 LYS A N 1
ATOM 1377 C CA . LYS A 1 172 ? 0.616 5.209 28.354 1.00 93.81 172 LYS A CA 1
ATOM 1378 C C . LYS A 1 172 ? 0.419 6.722 28.178 1.00 93.81 172 LYS A C 1
ATOM 1380 O O . LYS A 1 172 ? 0.383 7.446 29.164 1.00 93.81 172 LYS A O 1
ATOM 1385 N N . TYR A 1 173 ? 0.253 7.192 26.943 1.00 94.75 173 TYR A N 1
ATOM 1386 C CA . TYR A 1 173 ? 0.213 8.609 26.561 1.00 94.75 173 TYR A CA 1
ATOM 1387 C C . TYR A 1 173 ? -0.953 8.913 25.604 1.00 94.75 173 TYR A C 1
ATOM 1389 O O . TYR A 1 173 ? -0.768 9.450 24.510 1.00 94.75 173 TYR A O 1
ATOM 1397 N N . LEU A 1 174 ? -2.182 8.584 26.016 1.00 94.19 174 LEU A N 1
ATOM 1398 C CA . LEU A 1 174 ? -3.380 8.723 25.176 1.00 94.19 174 LEU A CA 1
ATOM 1399 C C . LEU A 1 174 ? -3.611 10.164 24.689 1.00 94.19 174 LEU A C 1
ATOM 1401 O O . LEU A 1 174 ? -3.939 10.368 23.519 1.00 94.19 174 LEU A O 1
ATOM 1405 N N . ALA A 1 175 ? -3.390 11.162 25.553 1.00 94.25 175 ALA A N 1
ATOM 1406 C CA . ALA A 1 175 ? -3.565 12.572 25.201 1.00 94.25 175 ALA A CA 1
ATOM 1407 C C . ALA A 1 175 ? -2.639 12.995 24.048 1.00 94.25 175 ALA A C 1
ATOM 1409 O O . ALA A 1 175 ? -3.096 13.582 23.069 1.00 94.25 175 ALA A O 1
ATOM 1410 N N . TRP A 1 176 ? -1.358 12.618 24.116 1.00 94.12 176 TRP A N 1
ATOM 1411 C CA . TRP A 1 176 ? -0.399 12.882 23.042 1.00 94.12 176 TRP A CA 1
ATOM 1412 C C . TRP A 1 176 ? -0.762 12.119 21.764 1.00 94.12 176 TRP A C 1
ATOM 1414 O O . TRP A 1 176 ? -0.813 12.705 20.683 1.00 94.12 176 TRP A O 1
ATOM 1424 N N . TRP A 1 177 ? -1.087 10.829 21.898 1.00 94.75 177 TRP A N 1
ATOM 1425 C CA . TRP A 1 177 ? -1.428 9.966 20.769 1.00 94.75 177 TRP A CA 1
ATOM 1426 C C . TRP A 1 177 ? -2.627 10.503 19.979 1.00 94.75 177 TRP A C 1
ATOM 1428 O O . TRP A 1 177 ? -2.553 10.632 18.761 1.00 94.75 177 TRP A O 1
ATOM 1438 N N . SER A 1 178 ? -3.708 10.884 20.665 1.00 92.19 178 SER A N 1
ATOM 1439 C CA . SER A 1 178 ? -4.928 11.385 20.015 1.00 92.19 178 SER A CA 1
ATOM 1440 C C . SER A 1 178 ? -4.716 12.684 19.233 1.00 92.19 178 SER A C 1
ATOM 1442 O O . SER A 1 178 ? -5.369 12.889 18.213 1.00 92.19 178 SER A O 1
ATOM 1444 N N . LYS A 1 179 ? -3.785 13.537 19.680 1.00 92.38 179 LYS A N 1
ATOM 1445 C CA . LYS A 1 179 ? -3.529 14.846 19.074 1.00 92.38 179 LYS A CA 1
ATOM 1446 C C . LYS A 1 179 ? -2.503 14.791 17.941 1.00 92.38 179 LYS A C 1
ATOM 1448 O O . LYS A 1 179 ? -2.690 15.465 16.934 1.00 92.38 179 LYS A O 1
ATOM 1453 N N . TYR A 1 180 ? -1.428 14.015 18.095 1.00 93.00 180 TYR A N 1
ATOM 1454 C CA . TYR A 1 180 ? -0.260 14.113 17.209 1.00 93.00 180 TYR A CA 1
ATOM 1455 C C . TYR A 1 180 ? 0.035 12.861 16.386 1.00 93.00 180 TYR A C 1
ATOM 1457 O O . TYR A 1 180 ? 0.718 12.974 15.373 1.00 93.00 180 TYR A O 1
ATOM 1465 N N . ASN A 1 181 ? -0.472 11.680 16.755 1.00 92.69 181 ASN A N 1
ATOM 1466 C CA . ASN A 1 181 ? -0.072 10.433 16.092 1.00 92.69 181 ASN A CA 1
ATOM 1467 C C . ASN A 1 181 ? -0.398 10.430 14.590 1.00 92.69 181 ASN A C 1
ATOM 1469 O O . ASN A 1 181 ? 0.440 10.050 13.779 1.00 92.69 181 ASN A O 1
ATOM 1473 N N . TYR A 1 182 ? -1.597 10.882 14.214 1.00 88.38 182 TYR A N 1
ATOM 1474 C CA . TYR A 1 182 ? -1.991 10.940 12.804 1.00 88.38 182 TYR A CA 1
ATOM 1475 C C . TYR A 1 182 ? -1.237 12.022 12.027 1.00 88.38 182 TYR A C 1
ATOM 1477 O O . TYR A 1 182 ? -0.853 11.771 10.892 1.00 88.38 182 TYR A O 1
ATOM 1485 N N . ILE A 1 183 ? -0.952 13.172 12.652 1.00 91.75 183 ILE A N 1
ATOM 1486 C CA . ILE A 1 183 ? -0.147 14.243 12.042 1.00 91.75 183 ILE A CA 1
ATOM 1487 C C . ILE A 1 183 ? 1.278 13.741 11.772 1.00 91.75 183 ILE A C 1
ATOM 1489 O O . ILE A 1 183 ? 1.818 13.939 10.686 1.00 91.75 183 ILE A O 1
ATOM 1493 N N . LEU A 1 184 ? 1.870 13.036 12.739 1.00 92.12 184 LEU A N 1
ATOM 1494 C CA . LEU A 1 184 ? 3.192 12.433 12.603 1.00 92.12 184 LEU A CA 1
ATOM 1495 C C . LEU A 1 184 ? 3.215 11.360 11.505 1.00 92.12 184 LEU A C 1
ATOM 1497 O O . LEU A 1 184 ? 4.137 11.332 10.694 1.00 92.12 184 LEU A O 1
ATOM 1501 N N . ALA A 1 185 ? 2.185 10.511 11.436 1.00 90.62 185 ALA A N 1
ATOM 1502 C CA . ALA A 1 185 ? 2.060 9.510 10.381 1.00 90.62 185 ALA A CA 1
ATOM 1503 C C . ALA A 1 185 ? 1.975 10.156 8.987 1.00 90.62 185 ALA A C 1
ATOM 1505 O O . ALA A 1 185 ? 2.677 9.730 8.071 1.00 90.62 185 ALA A O 1
ATOM 1506 N N . THR A 1 186 ? 1.179 11.220 8.834 1.00 89.31 186 THR A N 1
ATOM 1507 C CA . THR A 1 186 ? 1.110 11.973 7.572 1.00 89.31 186 THR A CA 1
ATOM 1508 C C . THR A 1 186 ? 2.426 12.672 7.242 1.00 89.31 186 THR A C 1
ATOM 1510 O O . THR A 1 186 ? 2.827 12.681 6.080 1.00 89.31 186 THR A O 1
ATOM 1513 N N . ALA A 1 187 ? 3.140 13.189 8.248 1.00 93.94 187 ALA A N 1
ATOM 1514 C CA . ALA A 1 187 ? 4.441 13.819 8.055 1.00 93.94 187 ALA A CA 1
ATOM 1515 C C . ALA A 1 187 ? 5.462 12.817 7.500 1.00 93.94 187 ALA A C 1
ATOM 1517 O O . ALA A 1 187 ? 6.072 13.094 6.471 1.00 93.94 187 ALA A O 1
ATOM 1518 N N . PHE A 1 188 ? 5.582 11.624 8.094 1.00 90.75 188 PHE A N 1
ATOM 1519 C CA . PHE A 1 188 ? 6.473 10.580 7.574 1.00 90.75 188 PHE A CA 1
ATOM 1520 C C . PHE A 1 188 ? 6.086 10.120 6.165 1.00 90.75 188 PHE A C 1
ATOM 1522 O O . PHE A 1 188 ? 6.966 9.988 5.317 1.00 90.75 188 PHE A O 1
ATOM 1529 N N . ALA A 1 189 ? 4.791 9.946 5.882 1.00 90.25 189 ALA A N 1
ATOM 1530 C CA . ALA A 1 189 ? 4.329 9.581 4.542 1.00 90.25 189 ALA A CA 1
ATOM 1531 C C . ALA A 1 189 ? 4.713 10.634 3.485 1.00 90.25 189 ALA A C 1
ATOM 1533 O O . ALA A 1 189 ? 5.129 10.273 2.387 1.00 90.25 189 ALA A O 1
ATOM 1534 N N . SER A 1 190 ? 4.630 11.926 3.824 1.00 91.50 190 SER A N 1
ATOM 1535 C CA . SER A 1 190 ? 5.053 13.021 2.937 1.00 91.50 190 SER A CA 1
ATOM 1536 C C . SER A 1 190 ? 6.572 13.218 2.868 1.00 91.50 190 SER A C 1
ATOM 1538 O O . SER A 1 190 ? 7.085 13.664 1.846 1.00 91.50 190 SER A O 1
ATOM 1540 N N . ALA A 1 191 ? 7.307 12.862 3.925 1.00 92.88 191 ALA A N 1
ATOM 1541 C CA . ALA A 1 191 ? 8.756 13.022 3.986 1.00 92.88 191 ALA A CA 1
ATOM 1542 C C . ALA A 1 191 ? 9.485 12.032 3.069 1.00 92.88 191 ALA A C 1
ATOM 1544 O O . ALA A 1 191 ? 10.467 12.412 2.445 1.00 92.88 191 ALA A O 1
ATOM 1545 N N . ILE A 1 192 ? 8.992 10.795 2.935 1.00 90.50 192 ILE A N 1
ATOM 1546 C CA . ILE A 1 192 ? 9.602 9.758 2.083 1.00 90.50 192 ILE A CA 1
ATOM 1547 C C . ILE A 1 192 ? 9.853 10.246 0.641 1.00 90.50 192 ILE A C 1
ATOM 1549 O O . ILE A 1 192 ? 11.006 10.196 0.206 1.00 90.50 192 ILE A O 1
ATOM 1553 N N . PRO A 1 193 ? 8.851 10.746 -0.115 1.00 89.38 193 PRO A N 1
ATOM 1554 C CA . PRO A 1 193 ? 9.088 11.218 -1.478 1.00 89.38 193 PRO A CA 1
ATOM 1555 C C . PRO A 1 193 ? 9.980 12.465 -1.528 1.00 89.38 193 PRO A C 1
ATOM 1557 O O . PRO A 1 193 ? 10.797 12.582 -2.438 1.00 89.38 193 PRO A O 1
ATOM 1560 N N . LEU A 1 194 ? 9.884 13.371 -0.547 1.00 90.00 194 LEU A N 1
ATOM 1561 C CA . LEU A 1 194 ? 10.748 14.556 -0.475 1.00 90.00 194 LEU A CA 1
ATOM 1562 C C . LEU A 1 194 ? 12.216 14.170 -0.261 1.00 90.00 194 LEU A C 1
ATOM 1564 O O . LEU A 1 194 ? 13.091 14.653 -0.977 1.00 90.00 194 LEU A O 1
ATOM 1568 N N . CYS A 1 195 ? 12.484 13.255 0.671 1.00 90.69 195 CYS A N 1
ATOM 1569 C CA . CYS A 1 195 ? 13.807 12.676 0.874 1.00 90.69 195 CYS A CA 1
ATOM 1570 C C . CYS A 1 195 ? 14.294 11.960 -0.390 1.00 90.69 195 CYS A C 1
ATOM 1572 O O . CYS A 1 195 ? 15.452 12.119 -0.752 1.00 90.69 195 CYS A O 1
ATOM 1574 N N . GLY A 1 196 ? 13.418 11.236 -1.093 1.00 87.19 196 GLY A N 1
ATOM 1575 C CA . GLY A 1 196 ? 13.752 10.585 -2.361 1.00 87.19 196 GLY A CA 1
ATOM 1576 C C . GLY A 1 196 ? 14.229 11.570 -3.431 1.00 87.19 196 GLY A C 1
ATOM 1577 O O . GLY A 1 196 ? 15.264 11.341 -4.049 1.00 87.19 196 GLY A O 1
ATOM 1578 N N . ILE A 1 197 ? 13.529 12.696 -3.605 1.00 87.31 197 ILE A N 1
ATOM 1579 C CA . ILE A 1 197 ? 13.922 13.754 -4.552 1.00 87.31 197 ILE A CA 1
ATOM 1580 C C . ILE A 1 197 ? 15.259 14.385 -4.149 1.00 87.31 197 ILE A C 1
ATOM 1582 O O . ILE A 1 197 ? 16.109 14.611 -5.006 1.00 87.31 197 ILE A O 1
ATOM 1586 N N . LEU A 1 198 ? 15.463 14.649 -2.855 1.00 85.81 198 LEU A N 1
ATOM 1587 C CA . LEU A 1 198 ? 16.715 15.218 -2.349 1.00 85.81 198 LEU A CA 1
ATOM 1588 C C . LEU A 1 198 ? 17.896 14.268 -2.559 1.00 85.81 198 LEU A C 1
ATOM 1590 O O . LEU A 1 198 ? 18.920 14.686 -3.087 1.00 85.81 198 LEU A O 1
ATOM 1594 N N . ILE A 1 199 ? 17.742 12.992 -2.198 1.00 83.69 199 ILE A N 1
ATOM 1595 C CA . ILE A 1 199 ? 18.763 11.959 -2.403 1.00 83.69 199 ILE A CA 1
ATOM 1596 C C . ILE A 1 199 ? 19.082 11.834 -3.894 1.00 83.69 199 ILE A C 1
ATOM 1598 O O . ILE A 1 199 ? 20.250 11.863 -4.271 1.00 83.69 199 ILE A O 1
ATOM 1602 N N . PHE A 1 200 ? 18.055 11.766 -4.747 1.00 80.94 200 PHE A N 1
ATOM 1603 C CA . PHE A 1 200 ? 18.233 11.713 -6.195 1.00 80.94 200 PHE A CA 1
ATOM 1604 C C . PHE A 1 200 ? 18.989 12.937 -6.726 1.00 80.94 200 PHE A C 1
ATOM 1606 O O . PHE A 1 200 ? 19.928 12.781 -7.503 1.00 80.94 200 PHE A O 1
ATOM 1613 N N . GLY A 1 201 ? 18.621 14.145 -6.292 1.00 77.12 201 GLY A N 1
ATOM 1614 C CA . GLY A 1 201 ? 19.279 15.383 -6.709 1.00 77.12 201 GLY A CA 1
ATOM 1615 C C . GLY A 1 201 ? 20.742 15.453 -6.271 1.00 77.12 201 GLY A C 1
ATOM 1616 O O . GLY A 1 201 ? 21.598 15.822 -7.070 1.00 77.12 201 GLY A O 1
ATOM 1617 N N . ILE A 1 202 ? 21.042 15.036 -5.038 1.00 76.62 202 ILE A N 1
ATOM 1618 C CA . ILE A 1 202 ? 22.406 15.015 -4.495 1.00 76.62 202 ILE A CA 1
ATOM 1619 C C . ILE A 1 202 ? 23.267 14.005 -5.263 1.00 76.62 202 ILE A C 1
ATOM 1621 O O . ILE A 1 202 ? 24.298 14.386 -5.814 1.00 76.62 202 ILE A O 1
ATOM 1625 N N . ILE A 1 203 ? 22.809 12.754 -5.380 1.00 73.00 203 ILE A N 1
ATOM 1626 C CA . ILE A 1 203 ? 23.541 11.673 -6.064 1.00 73.00 203 ILE A CA 1
ATOM 1627 C C . ILE A 1 203 ? 23.698 11.954 -7.565 1.00 73.00 203 ILE A C 1
ATOM 1629 O O . ILE A 1 203 ? 24.691 11.562 -8.160 1.00 73.00 203 ILE A O 1
ATOM 1633 N N . SER A 1 204 ? 22.753 12.655 -8.196 1.00 69.06 204 SER A N 1
ATOM 1634 C CA . SER A 1 204 ? 22.876 13.026 -9.615 1.00 69.06 204 SER A CA 1
ATOM 1635 C C . SER A 1 204 ? 23.847 14.188 -9.855 1.00 69.06 204 SER A C 1
ATOM 1637 O O . SER A 1 204 ? 24.303 14.373 -10.980 1.00 69.06 204 SER A O 1
ATOM 1639 N N . SER A 1 205 ? 24.135 14.996 -8.830 1.00 66.56 205 SER A N 1
ATOM 1640 C CA . SER A 1 205 ? 24.979 16.196 -8.938 1.00 66.56 205 SER A CA 1
ATOM 1641 C C . SER A 1 205 ? 26.447 15.964 -8.572 1.00 66.56 205 SER A C 1
ATOM 1643 O O . SER A 1 205 ? 27.302 16.774 -8.919 1.00 66.56 205 SER A O 1
ATOM 1645 N N . THR A 1 206 ? 26.750 14.876 -7.864 1.00 60.34 206 THR A N 1
ATOM 1646 C CA . THR A 1 206 ? 28.103 14.497 -7.430 1.00 60.34 206 THR A CA 1
ATOM 1647 C C . THR A 1 206 ? 28.380 13.063 -7.876 1.00 60.34 206 THR A C 1
ATOM 1649 O O . THR A 1 206 ? 27.447 12.271 -7.966 1.00 60.34 206 THR A O 1
ATOM 1652 N N . SER A 1 207 ? 29.631 12.697 -8.166 1.00 59.12 207 SER A N 1
ATOM 1653 C CA . SER A 1 207 ? 30.023 11.288 -8.320 1.00 59.12 207 SER A CA 1
ATOM 1654 C C . SER A 1 207 ? 29.495 10.501 -7.119 1.00 59.12 207 SER A C 1
ATOM 1656 O O . SER A 1 207 ? 29.843 10.809 -5.980 1.00 59.12 207 SER A O 1
ATOM 1658 N N . ALA A 1 208 ? 28.608 9.531 -7.364 1.00 55.75 208 ALA A N 1
ATOM 1659 C CA . ALA A 1 208 ? 27.907 8.783 -6.316 1.00 55.75 208 ALA A CA 1
ATOM 1660 C C . ALA A 1 208 ? 28.872 8.173 -5.280 1.00 55.75 208 ALA A C 1
ATOM 1662 O O . ALA A 1 208 ? 28.538 8.093 -4.098 1.00 55.75 208 ALA A O 1
ATOM 1663 N N . ASP A 1 209 ? 30.085 7.834 -5.715 1.00 57.53 209 ASP A N 1
ATOM 1664 C CA . ASP A 1 209 ? 31.132 7.236 -4.890 1.00 57.53 209 ASP A CA 1
ATOM 1665 C C . ASP A 1 209 ? 31.698 8.193 -3.820 1.00 57.53 209 ASP A C 1
ATOM 1667 O O . ASP A 1 209 ? 32.102 7.734 -2.754 1.00 57.53 209 ASP A O 1
ATOM 1671 N N . ASP A 1 210 ? 31.669 9.516 -4.041 1.00 57.78 210 ASP A N 1
ATOM 1672 C CA . ASP A 1 210 ? 32.253 10.498 -3.109 1.00 57.78 210 ASP A CA 1
ATOM 1673 C C . ASP A 1 210 ? 31.295 10.900 -1.973 1.00 57.78 210 ASP A C 1
ATOM 1675 O O . ASP A 1 210 ? 31.732 11.349 -0.913 1.00 57.78 210 ASP A O 1
ATOM 1679 N N . VAL A 1 211 ? 29.979 10.754 -2.177 1.00 60.66 211 VAL A N 1
ATOM 1680 C CA . VAL A 1 211 ? 28.945 11.230 -1.232 1.00 60.66 211 VAL A CA 1
ATOM 1681 C C . VAL A 1 211 ? 28.307 10.097 -0.438 1.00 60.66 211 VAL A C 1
ATOM 1683 O O . VAL A 1 211 ? 27.911 10.298 0.711 1.00 60.66 211 VAL A O 1
ATOM 1686 N N . VAL A 1 212 ? 28.167 8.913 -1.036 1.00 61.81 212 VAL A N 1
ATOM 1687 C CA . VAL A 1 212 ? 27.317 7.853 -0.475 1.00 61.81 212 VAL A CA 1
ATOM 1688 C C . VAL A 1 212 ? 28.035 7.023 0.604 1.00 61.81 212 VAL A C 1
ATOM 1690 O O . VAL A 1 212 ? 27.370 6.381 1.416 1.00 61.81 212 VAL A O 1
ATOM 1693 N N . GLY A 1 213 ? 29.365 7.105 0.717 1.00 65.81 213 GLY A N 1
ATOM 1694 C CA . GLY A 1 213 ? 30.122 6.326 1.702 1.00 65.81 213 GLY A CA 1
ATOM 1695 C C . GLY A 1 213 ? 29.897 4.817 1.539 1.00 65.81 213 GLY A C 1
ATOM 1696 O O . GLY A 1 213 ? 29.610 4.338 0.442 1.00 65.81 213 GLY A O 1
ATOM 1697 N N . ASP A 1 214 ? 30.016 4.050 2.627 1.00 63.66 214 ASP A N 1
ATOM 1698 C CA . ASP A 1 214 ? 29.740 2.611 2.588 1.00 63.66 214 ASP A CA 1
ATOM 1699 C C . ASP A 1 214 ? 28.226 2.326 2.491 1.00 63.66 214 ASP A C 1
ATOM 1701 O O . ASP A 1 214 ? 27.505 2.284 3.491 1.00 63.66 214 ASP A O 1
ATOM 1705 N N . TRP A 1 215 ? 27.736 2.114 1.265 1.00 68.19 215 TRP A N 1
ATOM 1706 C CA . TRP A 1 215 ? 26.354 1.703 0.980 1.00 68.19 215 TRP A CA 1
ATOM 1707 C C . TRP A 1 215 ? 26.096 0.210 1.251 1.00 68.19 215 TRP A C 1
ATOM 1709 O O . TRP A 1 215 ? 24.994 -0.283 0.987 1.00 68.19 215 TRP A O 1
ATOM 1719 N N . SER A 1 216 ? 27.075 -0.531 1.786 1.00 62.94 216 SER A N 1
ATOM 1720 C CA . SER A 1 216 ? 26.976 -1.978 2.010 1.00 62.94 216 SER A CA 1
ATOM 1721 C C . SER A 1 216 ? 25.727 -2.373 2.797 1.00 62.94 216 SER A C 1
ATOM 1723 O O . SER A 1 216 ? 25.063 -3.344 2.436 1.00 62.94 216 SER A O 1
ATOM 1725 N N . VAL A 1 217 ? 25.319 -1.573 3.789 1.00 66.81 217 VAL A N 1
ATOM 1726 C CA . VAL A 1 217 ? 24.137 -1.825 4.635 1.00 66.81 217 VAL A CA 1
ATOM 1727 C C . VAL A 1 217 ? 22.845 -1.923 3.819 1.00 66.81 217 VAL A C 1
ATOM 1729 O O . VAL A 1 217 ? 21.975 -2.740 4.121 1.00 66.81 217 VAL A O 1
ATOM 1732 N N . ASN A 1 218 ? 22.740 -1.151 2.739 1.00 70.31 218 ASN A N 1
ATOM 1733 C CA . ASN A 1 218 ? 21.590 -1.179 1.839 1.00 70.31 218 ASN A CA 1
ATOM 1734 C C . ASN A 1 218 ? 21.691 -2.282 0.779 1.00 70.31 218 ASN A C 1
ATOM 1736 O O . ASN A 1 218 ? 20.747 -2.468 0.020 1.00 70.31 218 ASN A O 1
ATOM 1740 N N . THR A 1 219 ? 22.792 -3.034 0.732 1.00 71.06 219 THR A N 1
ATOM 1741 C CA . THR A 1 219 ? 22.977 -4.192 -0.158 1.00 71.06 219 THR A CA 1
ATOM 1742 C C . THR A 1 219 ? 22.863 -5.536 0.563 1.00 71.06 219 THR A C 1
ATOM 1744 O O . THR A 1 219 ? 22.690 -6.549 -0.102 1.00 71.06 219 THR A O 1
ATOM 1747 N N . ILE A 1 220 ? 22.833 -5.565 1.904 1.00 73.62 220 ILE A N 1
ATOM 1748 C CA . ILE A 1 220 ? 22.754 -6.806 2.710 1.00 73.62 220 ILE A CA 1
ATOM 1749 C C . ILE A 1 220 ? 21.546 -7.674 2.328 1.00 73.62 220 ILE A C 1
ATOM 1751 O O . ILE A 1 220 ? 21.625 -8.901 2.324 1.00 73.62 220 ILE A O 1
ATOM 1755 N N . TYR A 1 221 ? 20.415 -7.064 1.956 1.00 70.31 221 TYR A N 1
ATOM 1756 C CA . TYR A 1 221 ? 19.241 -7.833 1.534 1.00 70.31 221 TYR A CA 1
ATOM 1757 C C . TYR A 1 221 ? 19.519 -8.697 0.291 1.00 70.31 221 TYR A C 1
ATOM 1759 O O . TYR A 1 221 ? 18.844 -9.707 0.097 1.00 70.31 221 TYR A O 1
ATOM 1767 N N . GLN A 1 222 ? 20.512 -8.339 -0.529 1.00 71.31 222 GLN A N 1
ATOM 1768 C CA . GLN A 1 222 ? 20.898 -9.084 -1.727 1.00 71.31 222 GLN A CA 1
ATOM 1769 C C . GLN A 1 222 ? 21.598 -10.410 -1.398 1.00 71.31 222 GLN A C 1
ATOM 1771 O O . GLN A 1 222 ? 21.636 -11.310 -2.232 1.00 71.31 222 GLN A O 1
ATOM 1776 N N . GLU A 1 223 ? 22.100 -10.569 -0.174 1.00 73.19 223 GLU A N 1
ATOM 1777 C CA . GLU A 1 223 ? 22.666 -11.827 0.322 1.00 73.19 223 GLU A CA 1
ATOM 1778 C C . GLU A 1 223 ? 21.598 -12.745 0.936 1.00 73.19 223 GLU A C 1
ATOM 1780 O O . GLU A 1 223 ? 21.857 -13.913 1.223 1.00 73.19 223 GLU A O 1
ATOM 1785 N N . SER A 1 224 ? 20.375 -12.242 1.141 1.00 72.56 224 SER A N 1
ATOM 1786 C CA . SER A 1 224 ? 19.294 -13.038 1.720 1.00 72.56 224 SER A CA 1
ATOM 1787 C C . SER A 1 224 ? 18.814 -14.126 0.757 1.00 72.56 224 SER A C 1
ATOM 1789 O O . SER A 1 224 ? 18.704 -13.908 -0.452 1.00 72.56 224 SER A O 1
ATOM 1791 N N . CYS A 1 225 ? 18.444 -15.293 1.297 1.00 71.62 225 CYS A N 1
ATOM 1792 C CA . CYS A 1 225 ? 17.870 -16.375 0.495 1.00 71.62 225 CYS A CA 1
ATOM 1793 C C . CYS A 1 225 ? 16.626 -15.940 -0.295 1.00 71.62 225 CYS A C 1
ATOM 1795 O O . CYS A 1 225 ? 16.409 -16.457 -1.385 1.00 71.62 225 CYS A O 1
ATOM 1797 N N . ASP A 1 226 ? 15.848 -14.978 0.210 1.00 67.38 226 ASP A N 1
ATOM 1798 C CA . ASP A 1 226 ? 14.675 -14.439 -0.487 1.00 67.38 226 ASP A CA 1
ATOM 1799 C C . ASP A 1 226 ? 15.069 -13.710 -1.782 1.00 67.38 226 ASP A C 1
ATOM 1801 O O . ASP A 1 226 ? 14.434 -13.899 -2.819 1.00 67.38 226 ASP A O 1
ATOM 1805 N N . TYR A 1 227 ? 16.155 -12.929 -1.761 1.00 68.00 227 TYR A N 1
ATOM 1806 C CA . TYR A 1 227 ? 16.683 -12.284 -2.965 1.00 68.00 227 TYR A CA 1
ATOM 1807 C C . TYR A 1 227 ? 17.354 -13.305 -3.891 1.00 68.00 227 TYR A C 1
ATOM 1809 O O . TYR A 1 227 ? 17.053 -13.381 -5.085 1.00 68.00 227 TYR A O 1
ATOM 1817 N N . LEU A 1 228 ? 18.212 -14.163 -3.339 1.00 69.50 228 LEU A N 1
ATOM 1818 C CA . LEU A 1 228 ? 18.964 -15.159 -4.104 1.00 69.50 228 LEU A CA 1
ATOM 1819 C C . LEU A 1 228 ? 18.066 -16.220 -4.762 1.00 69.50 228 LEU A C 1
ATOM 1821 O O . LEU A 1 228 ? 18.390 -16.701 -5.849 1.00 69.50 228 LEU A O 1
ATOM 1825 N N . ALA A 1 229 ? 16.918 -16.555 -4.163 1.00 61.81 229 ALA A N 1
ATOM 1826 C CA . ALA A 1 229 ? 15.946 -17.487 -4.735 1.00 61.81 229 ALA A CA 1
ATOM 1827 C C . ALA A 1 229 ? 15.232 -16.932 -5.979 1.00 61.81 229 ALA A C 1
ATOM 1829 O O . ALA A 1 229 ? 14.783 -17.723 -6.811 1.00 61.81 229 ALA A O 1
ATOM 1830 N N . THR A 1 230 ? 15.150 -15.604 -6.131 1.00 59.75 230 THR A N 1
ATOM 1831 C CA . THR A 1 230 ? 14.576 -14.952 -7.326 1.00 59.75 230 THR A CA 1
ATOM 1832 C C . THR A 1 230 ? 15.565 -14.818 -8.483 1.00 59.75 230 THR A C 1
ATOM 1834 O O . THR A 1 230 ? 15.155 -14.606 -9.624 1.00 59.75 230 THR A O 1
ATOM 1837 N N . SER A 1 231 ? 16.863 -14.997 -8.222 1.00 56.81 231 SER A N 1
ATOM 1838 C CA . SER A 1 231 ? 17.880 -14.988 -9.267 1.00 56.81 231 SER A CA 1
ATOM 1839 C C . SER A 1 231 ? 17.780 -16.252 -10.128 1.00 56.81 231 SER A C 1
ATOM 1841 O O . SER A 1 231 ? 17.877 -17.383 -9.644 1.00 56.81 231 SER A O 1
ATOM 1843 N N . SER A 1 232 ? 17.614 -16.064 -11.440 1.00 52.94 232 SER A N 1
ATOM 1844 C CA . SER A 1 232 ? 17.550 -17.145 -12.436 1.00 52.94 232 SER A CA 1
ATOM 1845 C C . SER A 1 232 ? 18.840 -17.967 -12.523 1.00 52.94 232 SER A C 1
ATOM 1847 O O . SER A 1 232 ? 18.835 -19.076 -13.058 1.00 52.94 232 SER A O 1
ATOM 1849 N N . THR A 1 233 ? 19.945 -17.472 -11.957 1.00 53.72 233 THR A N 1
ATOM 1850 C CA . THR A 1 233 ? 21.177 -18.251 -11.845 1.00 53.72 233 THR A CA 1
ATOM 1851 C C . THR A 1 233 ? 21.007 -19.327 -10.779 1.00 53.72 233 THR A C 1
ATOM 1853 O O . THR A 1 233 ? 20.578 -19.073 -9.656 1.00 53.72 233 THR A O 1
ATOM 1856 N N . ASN A 1 234 ? 21.376 -20.565 -11.106 1.00 53.19 234 ASN A N 1
ATOM 1857 C CA . ASN A 1 234 ? 21.353 -21.722 -10.201 1.00 53.19 234 ASN A CA 1
ATOM 1858 C C . ASN A 1 234 ? 22.447 -21.637 -9.106 1.00 53.19 234 ASN A C 1
ATOM 1860 O O . ASN A 1 234 ? 22.975 -22.652 -8.666 1.00 53.19 234 ASN A O 1
ATOM 1864 N N . LYS A 1 235 ? 22.835 -20.412 -8.725 1.00 54.97 235 LYS A N 1
ATOM 1865 C CA . LYS A 1 235 ? 24.001 -20.079 -7.903 1.00 54.97 235 LYS A CA 1
ATOM 1866 C C . LYS A 1 235 ? 23.800 -20.434 -6.424 1.00 54.97 235 LYS A C 1
ATOM 1868 O O . LYS A 1 235 ? 24.786 -20.694 -5.753 1.00 54.97 235 LYS A O 1
ATOM 1873 N N . TYR A 1 236 ? 22.544 -20.501 -5.968 1.00 61.25 236 TYR A N 1
ATOM 1874 C CA . TYR A 1 236 ? 22.155 -20.846 -4.591 1.00 61.25 236 TYR A CA 1
ATOM 1875 C C . TYR A 1 236 ? 20.918 -21.771 -4.595 1.00 61.25 236 TYR A C 1
ATOM 1877 O O . TYR A 1 236 ? 19.778 -21.303 -4.462 1.00 61.25 236 TYR A O 1
ATOM 1885 N N . PRO A 1 237 ? 21.087 -23.076 -4.881 1.00 61.38 237 PRO A N 1
ATOM 1886 C CA . PRO A 1 237 ? 19.988 -24.044 -4.917 1.00 61.38 237 PRO A CA 1
ATOM 1887 C C . PRO A 1 237 ? 19.389 -24.343 -3.532 1.00 61.38 237 PRO A C 1
ATOM 1889 O O . PRO A 1 237 ? 18.222 -24.718 -3.454 1.00 61.38 237 PRO A O 1
ATOM 1892 N N . GLU A 1 238 ? 20.143 -24.151 -2.449 1.00 69.38 238 GLU A N 1
ATOM 1893 C CA . GLU A 1 238 ? 19.728 -24.380 -1.057 1.00 69.38 238 GLU A CA 1
ATOM 1894 C C . GLU A 1 238 ? 18.635 -23.422 -0.571 1.00 69.38 238 GLU A C 1
ATOM 1896 O O . GLU A 1 238 ? 17.846 -23.780 0.300 1.00 69.38 238 GLU A O 1
ATOM 1901 N N . CYS A 1 239 ? 18.533 -22.234 -1.170 1.00 69.38 239 CYS A N 1
ATOM 1902 C CA . CYS A 1 239 ? 17.496 -21.259 -0.835 1.00 69.38 239 CYS A CA 1
ATOM 1903 C C . CYS A 1 239 ? 16.140 -21.561 -1.508 1.00 69.38 239 CYS A C 1
ATOM 1905 O O . CYS A 1 239 ? 15.138 -20.924 -1.188 1.00 69.38 239 CYS A O 1
ATOM 1907 N N . ARG A 1 240 ? 16.070 -22.516 -2.451 1.00 67.19 240 ARG A N 1
ATOM 1908 C CA . ARG A 1 240 ? 14.841 -22.864 -3.186 1.00 67.19 240 ARG A CA 1
ATOM 1909 C C . ARG A 1 240 ? 14.244 -24.171 -2.675 1.00 67.19 240 ARG A C 1
ATOM 1911 O O . ARG A 1 240 ? 14.896 -25.207 -2.665 1.00 67.19 240 ARG A O 1
ATOM 1918 N N . LYS A 1 241 ? 12.945 -24.150 -2.354 1.00 66.56 241 LYS A N 1
ATOM 1919 C CA . LYS A 1 241 ? 12.209 -25.360 -1.944 1.00 66.56 241 LYS A CA 1
ATOM 1920 C C . LYS A 1 241 ? 12.116 -26.409 -3.064 1.00 66.56 241 LYS A C 1
ATOM 1922 O O . LYS A 1 241 ? 12.102 -27.601 -2.776 1.00 66.56 241 LYS A O 1
ATOM 1927 N N . TYR A 1 242 ? 12.071 -25.973 -4.326 1.00 66.19 242 TYR A N 1
ATOM 1928 C CA . TYR A 1 242 ? 12.049 -26.844 -5.505 1.00 66.19 242 TYR A CA 1
ATOM 1929 C C . TYR A 1 242 ? 13.185 -26.481 -6.465 1.00 66.19 242 TYR A C 1
ATOM 1931 O O . TYR A 1 242 ? 13.430 -25.304 -6.732 1.00 66.19 242 TYR A O 1
ATOM 1939 N N . LYS A 1 243 ? 13.868 -27.496 -7.008 1.00 67.88 243 LYS A N 1
ATOM 1940 C CA . LYS A 1 243 ? 14.901 -27.304 -8.037 1.00 67.88 243 LYS A CA 1
ATOM 1941 C C . LYS A 1 243 ? 14.246 -26.842 -9.337 1.00 67.88 243 LYS A C 1
ATOM 1943 O O . LYS A 1 243 ? 13.219 -27.396 -9.721 1.00 67.88 243 LYS A O 1
ATOM 1948 N N . ILE A 1 244 ? 14.845 -25.862 -10.017 1.00 65.81 244 ILE A N 1
ATOM 1949 C CA . ILE A 1 244 ? 14.361 -25.448 -11.339 1.00 65.81 244 ILE A CA 1
ATOM 1950 C C . ILE A 1 244 ? 14.583 -26.609 -12.321 1.00 65.81 244 ILE A C 1
ATOM 1952 O O . ILE A 1 244 ? 15.718 -27.078 -12.448 1.00 65.81 244 ILE A O 1
ATOM 1956 N N . PRO A 1 245 ? 13.531 -27.100 -12.997 1.00 68.50 245 PRO A N 1
ATOM 1957 C CA . PRO A 1 245 ? 13.659 -28.148 -13.996 1.00 68.50 245 PRO A CA 1
ATOM 1958 C C . PRO A 1 245 ? 14.493 -27.654 -15.179 1.00 68.50 245 PRO A C 1
ATOM 1960 O O . PRO A 1 245 ? 14.359 -26.513 -15.617 1.00 68.50 245 PRO A O 1
ATOM 1963 N N . ALA A 1 246 ? 15.328 -28.538 -15.734 1.00 65.88 246 ALA A N 1
ATOM 1964 C CA . ALA A 1 246 ? 16.231 -28.224 -16.847 1.00 65.88 246 ALA A CA 1
ATOM 1965 C C . ALA A 1 246 ? 15.506 -27.711 -18.107 1.00 65.88 246 ALA A C 1
ATOM 1967 O O . ALA A 1 246 ? 16.115 -27.065 -18.953 1.00 65.88 246 ALA A O 1
ATOM 1968 N N . VAL A 1 247 ? 14.203 -27.980 -18.214 1.00 65.56 247 VAL A N 1
ATOM 1969 C CA . VAL A 1 247 ? 13.351 -27.589 -19.343 1.00 65.56 247 VAL A CA 1
ATOM 1970 C C . VAL A 1 247 ? 12.802 -26.154 -19.207 1.00 65.56 247 VAL A C 1
ATOM 1972 O O . VAL A 1 247 ? 12.190 -25.642 -20.138 1.00 65.56 247 VAL A O 1
ATOM 1975 N N . GLY A 1 248 ? 13.036 -25.478 -18.071 1.00 63.91 248 GLY A N 1
ATOM 1976 C CA . GLY A 1 248 ? 12.688 -24.065 -17.863 1.00 63.91 248 GLY A CA 1
ATOM 1977 C C . GLY A 1 248 ? 11.230 -23.784 -17.476 1.00 63.91 248 GLY A C 1
ATOM 1978 O O . GLY A 1 248 ? 10.856 -22.622 -17.350 1.00 63.91 248 GLY A O 1
ATOM 1979 N N . TYR A 1 249 ? 10.406 -24.813 -17.258 1.00 61.19 249 TYR A N 1
ATOM 1980 C CA . TYR A 1 249 ? 9.020 -24.681 -16.799 1.00 61.19 249 TYR A CA 1
ATOM 1981 C C . TYR A 1 249 ? 8.661 -25.780 -15.796 1.00 61.19 249 TYR A C 1
ATOM 1983 O O . TYR A 1 249 ? 9.139 -26.908 -15.898 1.00 61.19 249 TYR A O 1
ATOM 1991 N N . PHE A 1 250 ? 7.819 -25.444 -14.819 1.00 60.53 250 PHE A N 1
ATOM 1992 C CA . PHE A 1 250 ? 7.229 -26.409 -13.892 1.00 60.53 250 PHE A CA 1
ATOM 1993 C C . PHE A 1 250 ? 5.887 -26.896 -14.461 1.00 60.53 250 PHE A C 1
ATOM 1995 O O . PHE A 1 250 ? 5.072 -26.069 -14.866 1.00 60.53 250 PHE A O 1
ATOM 2002 N N . GLY A 1 251 ? 5.662 -28.213 -14.480 1.00 64.75 251 GLY A N 1
ATOM 2003 C CA . GLY A 1 251 ? 4.444 -28.833 -15.021 1.00 64.75 251 GLY A CA 1
ATOM 2004 C C . GLY A 1 251 ? 4.578 -29.289 -16.478 1.00 64.75 251 GLY A C 1
ATOM 2005 O O . GLY A 1 251 ? 5.687 -29.441 -16.989 1.00 64.75 251 GLY A O 1
ATOM 2006 N N . ALA A 1 252 ? 3.445 -29.542 -17.134 1.00 60.41 252 ALA A N 1
ATOM 2007 C CA . ALA A 1 252 ? 3.395 -30.027 -18.512 1.00 60.41 252 ALA A CA 1
ATOM 2008 C C . ALA A 1 252 ? 3.895 -28.986 -19.537 1.00 60.41 252 ALA A C 1
ATOM 2010 O O . ALA A 1 252 ? 3.931 -27.780 -19.283 1.00 60.41 252 ALA A O 1
ATOM 2011 N N . ALA A 1 253 ? 4.314 -29.469 -20.713 1.00 65.50 253 ALA A N 1
ATOM 2012 C CA . ALA A 1 253 ? 5.021 -28.666 -21.709 1.00 65.50 253 ALA A CA 1
ATOM 2013 C C . ALA A 1 253 ? 4.226 -27.426 -22.177 1.00 65.50 253 ALA A C 1
ATOM 2015 O O . ALA A 1 253 ? 3.015 -27.537 -22.416 1.00 65.50 253 ALA A O 1
ATOM 2016 N N . PRO A 1 254 ? 4.884 -26.264 -22.386 1.00 57.09 254 PRO A N 1
ATOM 2017 C CA . PRO A 1 254 ? 4.253 -25.071 -22.939 1.00 57.09 254 PRO A CA 1
ATOM 2018 C C . PRO A 1 254 ? 3.542 -25.398 -24.257 1.00 57.09 254 PRO A C 1
ATOM 2020 O O . PRO A 1 254 ? 4.156 -25.904 -25.191 1.00 57.09 254 PRO A O 1
ATOM 2023 N N . GLY A 1 255 ? 2.237 -25.127 -24.328 1.00 60.59 255 GLY A N 1
ATOM 2024 C CA . GLY A 1 255 ? 1.417 -25.398 -25.517 1.00 60.59 255 GLY A CA 1
ATOM 2025 C C . GLY A 1 255 ? 0.678 -26.742 -25.522 1.00 60.59 255 GLY A C 1
ATOM 2026 O O . GLY A 1 255 ? -0.189 -26.931 -26.369 1.00 60.59 255 GLY A O 1
ATOM 2027 N N . SER A 1 256 ? 0.926 -27.633 -24.555 1.00 58.75 256 SER A N 1
ATOM 2028 C CA . SER A 1 256 ? 0.180 -28.898 -24.416 1.00 58.75 256 SER A CA 1
ATOM 2029 C C . SER A 1 256 ? -1.268 -28.708 -23.945 1.00 58.75 256 SER A C 1
ATOM 2031 O O . SER A 1 256 ? -2.093 -29.604 -24.089 1.00 58.75 256 SER A O 1
ATOM 2033 N N . GLY A 1 257 ? -1.593 -27.543 -23.371 1.00 57.31 257 GLY A N 1
ATOM 2034 C CA . GLY A 1 257 ? -2.918 -27.239 -22.823 1.00 57.31 257 GLY A CA 1
ATOM 2035 C C . GLY A 1 257 ? -3.269 -28.006 -21.544 1.00 57.31 257 GLY A C 1
ATOM 2036 O O . GLY A 1 257 ? -4.259 -27.651 -20.907 1.00 57.31 257 GLY A O 1
ATOM 2037 N N . ALA A 1 258 ? -2.453 -28.987 -21.161 1.00 53.06 258 ALA A N 1
ATOM 2038 C CA . ALA A 1 258 ? -2.503 -29.676 -19.886 1.00 53.06 258 ALA A CA 1
ATOM 2039 C C . ALA A 1 258 ? -1.631 -28.927 -18.873 1.00 53.06 258 ALA A C 1
ATOM 2041 O O . ALA A 1 258 ? -0.577 -28.395 -19.221 1.00 53.06 258 ALA A O 1
ATOM 2042 N N . TRP A 1 259 ? -2.086 -28.880 -17.629 1.00 53.84 259 TRP A N 1
ATOM 2043 C CA . TRP A 1 259 ? -1.289 -28.487 -16.478 1.00 53.84 259 TRP A CA 1
ATOM 2044 C C . TRP A 1 259 ? -1.505 -29.589 -15.440 1.00 53.84 259 TRP A C 1
ATOM 2046 O O . TRP A 1 259 ? -2.652 -29.810 -15.053 1.00 53.84 259 TRP A O 1
ATOM 2056 N N . ASP A 1 260 ? -0.439 -30.312 -15.090 1.00 44.91 260 ASP A N 1
ATOM 2057 C CA . ASP A 1 260 ? -0.444 -31.320 -14.016 1.00 44.91 260 ASP A CA 1
ATOM 2058 C C . ASP A 1 260 ? -0.482 -30.658 -12.630 1.00 44.91 260 ASP A C 1
ATOM 2060 O O . ASP A 1 260 ? 0.226 -29.635 -12.447 1.00 44.91 260 ASP A O 1
#

InterPro domains:
  IPR004648 Tetrapeptide transporter, OPT1/isp4 [PTHR22601] (3-230)
  IPR004813 Oligopeptide transporter, OPT superfamily [PF03169] (1-201)
  IPR004813 Oligopeptide transporter, OPT superfamily [TIGR00728] (3-200)

Sequence (260 aa):
MNYFKSYGVMSCYNAIAFAQDLKLAHYMKIPQRHTFAVQIYGAIIATFVSTAVLNWQMTLEDVCTTSQKQHFYCNGEATFFTATVFWGTLGPGRVFGAGGIYTSLLYGFLVGAVLPLPFYFLARKYPKSLWAKVHVVVLISGGINWNPYVTIGNYWPQVVIGWFFLVYIKKKYLAWWSKYNYILATAFASAIPLCGILIFGIISSTSADDVVGDWSVNTIYQESCDYLATSSTNKYPECRKYKIPAVGYFGAAPGSGAWD